Protein AF-A0A5C7HC25-F1 (afdb_monomer_lite)

Foldseek 3Di:
DWLVVVCVVPVPFDAIKDKDKDFQAADPQRKTKMWIFIDHPVCLQDTPDIKIKTWFFDPPPPQVDDPPDDDDDDDDDDVVCVVVVVVVCVVSVQKGFGTKIWIFDFQCVVLCGVVVVDDSVSHPHNCLQAVDDPPPPDDDPQPFDWDDPDPRDTDGDGPDPNSDHRGHDTAFMWGWIADDPPDQFRIKTKGPPVAAQDPPQQFGHKMWIWTQGPQRKIWIWIFGAHPVGDTRDTGDPGTRIDHDDPPVPPPPDPDDDDDDDDDDDDDDDDDDDDDD

Radius of gyration: 26.21 Å; chains: 1; bounding box: 84×80×56 Å

Organism: NCBI:txid1000413

Sequence (276 aa):
MFTREQASRDPDNFFNIRMLTCPAAEMVDGSKVLYFEQAFWRTPQKPFRQRIYMVKPCPKELKCDVEVGFHSDLWCSYKACKKAAIRSLRAAERRGYGGWVSSYAIREVEEYKNFCDRPKDQRPLPDEVIGVRLLIMLNVSVSLSKYVVGTGVLIYVVQHRTLRTDIGEHLTTIHLKRCERGKRCLYEGSTPPGGFPNSWTGATYCTSELAVLKNNEIHTWDRGYDDDGNQVWGVKEGPYEFKPAPMSSFNDTFSLNFPPPQTMEKRIEGSFVLQE

Structure (mmCIF, N/CA/C/O backbone):
data_AF-A0A5C7HC25-F1
#
_entry.id   AF-A0A5C7HC25-F1
#
loop_
_atom_site.group_PDB
_atom_site.id
_atom_site.type_symbol
_atom_site.label_atom_id
_atom_site.label_alt_id
_atom_site.label_comp_id
_atom_site.label_asym_id
_atom_site.label_entity_id
_atom_site.label_seq_id
_atom_site.pdbx_PDB_ins_code
_atom_site.Cartn_x
_atom_site.Cartn_y
_atom_site.Cartn_z
_atom_site.occupancy
_atom_site.B_iso_or_equiv
_atom_site.auth_seq_id
_atom_site.auth_comp_id
_atom_site.auth_asym_id
_atom_site.auth_atom_id
_atom_site.pdbx_PDB_model_num
ATOM 1 N N . MET A 1 1 ? 6.335 -6.336 10.845 1.00 92.62 1 MET A N 1
ATOM 2 C CA . MET A 1 1 ? 6.307 -7.565 10.018 1.00 92.62 1 MET A CA 1
ATOM 3 C C . MET A 1 1 ? 7.534 -7.572 9.115 1.00 92.62 1 MET A C 1
ATOM 5 O O . MET A 1 1 ? 8.096 -6.504 8.894 1.00 92.62 1 MET A O 1
ATOM 9 N N . PHE A 1 2 ? 7.966 -8.735 8.629 1.00 96.38 2 PHE A N 1
ATOM 10 C CA . PHE A 1 2 ? 9.166 -8.882 7.799 1.00 96.38 2 PHE A CA 1
ATOM 11 C C . PHE A 1 2 ? 8.949 -9.873 6.652 1.00 96.38 2 PHE A C 1
ATOM 13 O O . PHE A 1 2 ? 8.225 -10.852 6.826 1.00 96.38 2 PHE A O 1
ATOM 20 N N . THR A 1 3 ? 9.648 -9.671 5.535 1.00 96.94 3 THR A N 1
ATOM 21 C CA . THR A 1 3 ? 9.738 -10.626 4.405 1.00 96.94 3 THR A CA 1
ATOM 22 C C . THR A 1 3 ? 10.930 -11.581 4.535 1.00 96.94 3 THR A C 1
ATOM 24 O O . THR A 1 3 ? 11.369 -12.187 3.563 1.00 96.94 3 THR A O 1
ATOM 27 N N . ARG A 1 4 ? 11.481 -11.732 5.748 1.00 96.88 4 ARG A N 1
ATOM 28 C CA . ARG A 1 4 ? 12.699 -12.509 6.030 1.00 96.88 4 ARG A CA 1
ATOM 29 C C . ARG A 1 4 ? 12.662 -13.925 5.454 1.00 96.88 4 ARG A C 1
ATOM 31 O O . ARG A 1 4 ? 13.618 -14.330 4.813 1.00 96.88 4 ARG A O 1
ATOM 38 N N . GLU A 1 5 ? 11.576 -14.665 5.674 1.00 96.69 5 GLU A N 1
ATOM 39 C CA . GLU A 1 5 ? 11.458 -16.051 5.194 1.00 96.69 5 GLU A CA 1
ATOM 40 C C . GLU A 1 5 ? 11.438 -16.142 3.664 1.00 96.69 5 GLU A C 1
ATOM 42 O O . GLU A 1 5 ? 12.028 -17.058 3.099 1.00 96.69 5 GLU A O 1
ATOM 47 N N . GLN A 1 6 ? 10.782 -15.189 2.997 1.00 97.62 6 GLN A N 1
ATOM 48 C CA . GLN A 1 6 ? 10.747 -15.113 1.539 1.00 97.62 6 GLN A CA 1
ATOM 49 C C . GLN A 1 6 ? 12.132 -14.776 0.982 1.00 97.62 6 GLN A C 1
ATOM 51 O O . GLN A 1 6 ? 12.622 -15.486 0.114 1.00 97.62 6 GLN A O 1
ATOM 56 N N . ALA A 1 7 ? 12.791 -13.760 1.539 1.00 97.06 7 ALA A N 1
ATOM 57 C CA . ALA A 1 7 ? 14.128 -13.345 1.126 1.00 97.06 7 ALA A CA 1
ATOM 58 C C . ALA A 1 7 ? 15.198 -14.423 1.369 1.00 97.06 7 ALA A C 1
ATOM 60 O O . ALA A 1 7 ? 16.167 -14.515 0.630 1.00 97.06 7 ALA A O 1
ATOM 61 N N . SER A 1 8 ? 15.043 -15.258 2.402 1.00 97.12 8 SER A N 1
ATOM 62 C CA . SER A 1 8 ? 15.924 -16.414 2.613 1.00 97.12 8 SER A CA 1
ATOM 63 C C . SER A 1 8 ? 15.664 -17.553 1.625 1.00 97.12 8 SER A C 1
ATOM 65 O O . SER A 1 8 ? 16.577 -18.325 1.350 1.00 97.12 8 SER A O 1
ATOM 67 N N . ARG A 1 9 ? 14.430 -17.682 1.123 1.00 97.81 9 ARG A N 1
ATOM 68 C CA . ARG A 1 9 ? 14.038 -18.711 0.152 1.00 97.81 9 ARG A CA 1
ATOM 69 C C . ARG A 1 9 ? 14.430 -18.336 -1.278 1.00 97.81 9 ARG A C 1
ATOM 71 O O . ARG A 1 9 ? 14.787 -19.224 -2.040 1.00 97.81 9 ARG A O 1
ATOM 78 N N . ASP A 1 10 ? 14.343 -17.055 -1.618 1.00 97.25 10 ASP A N 1
ATOM 79 C CA . ASP A 1 10 ? 14.648 -16.514 -2.943 1.00 97.25 10 ASP A CA 1
ATOM 80 C C . ASP A 1 10 ? 15.374 -15.159 -2.806 1.00 97.25 10 ASP A C 1
ATOM 82 O O . ASP A 1 10 ? 14.746 -14.094 -2.867 1.00 97.25 10 ASP A O 1
ATOM 86 N N . PRO A 1 11 ? 16.692 -15.194 -2.535 1.00 96.62 11 PRO A N 1
ATOM 87 C CA . PRO A 1 11 ? 17.483 -13.994 -2.277 1.00 96.62 11 PRO A CA 1
ATOM 88 C C . PRO A 1 11 ? 17.765 -13.164 -3.533 1.00 96.62 11 PRO A C 1
ATOM 90 O O . PRO A 1 11 ? 18.093 -11.985 -3.400 1.00 96.62 11 PRO A O 1
ATOM 93 N N . ASP A 1 12 ? 17.640 -13.753 -4.725 1.00 96.94 12 ASP A N 1
ATOM 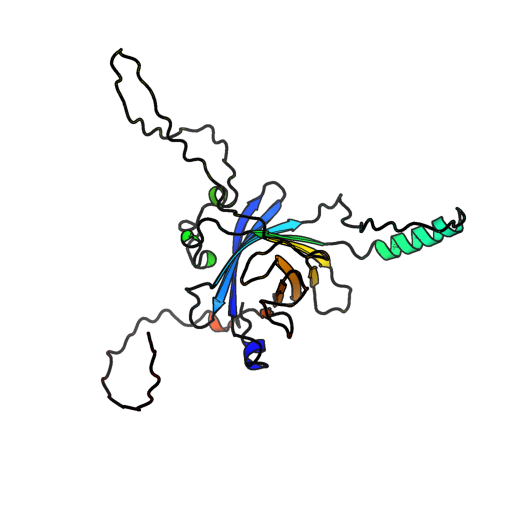94 C CA . ASP A 1 12 ? 17.923 -13.076 -5.994 1.00 96.94 12 ASP A CA 1
ATOM 95 C C . ASP A 1 12 ? 16.798 -12.100 -6.366 1.00 96.94 12 ASP A C 1
ATOM 97 O O . ASP A 1 12 ? 17.055 -11.040 -6.937 1.00 96.94 12 ASP A O 1
ATOM 101 N N . ASN A 1 13 ? 15.556 -12.418 -5.982 1.00 96.06 13 ASN A N 1
ATOM 102 C CA . ASN A 1 13 ? 14.382 -11.616 -6.334 1.00 96.06 13 ASN A CA 1
ATOM 103 C C . ASN A 1 13 ? 13.783 -10.833 -5.158 1.00 96.06 13 ASN A C 1
ATOM 105 O O . ASN A 1 13 ? 13.111 -9.818 -5.370 1.00 96.06 13 ASN A O 1
ATOM 109 N N . PHE A 1 14 ? 14.006 -11.268 -3.911 1.00 97.31 14 PHE A N 1
ATOM 110 C CA . PHE A 1 14 ? 13.359 -10.674 -2.740 1.00 97.31 14 PHE A CA 1
ATOM 111 C C . PHE A 1 14 ? 14.349 -10.223 -1.665 1.00 97.31 14 PHE A C 1
ATOM 113 O O . PHE A 1 14 ? 15.122 -10.992 -1.102 1.00 97.31 14 PHE A O 1
ATOM 120 N N . PHE A 1 15 ? 14.229 -8.955 -1.272 1.00 96.56 15 PHE A N 1
ATOM 121 C CA . PHE A 1 15 ? 14.930 -8.407 -0.116 1.00 96.56 15 PHE A CA 1
ATOM 122 C C . PHE A 1 15 ? 14.159 -8.649 1.184 1.00 96.56 15 PHE A C 1
ATOM 124 O O . PHE A 1 15 ? 12.925 -8.672 1.213 1.00 96.56 15 PHE A O 1
ATOM 131 N N . ASN A 1 16 ? 14.892 -8.745 2.296 1.00 97.31 16 ASN A N 1
ATOM 132 C CA . ASN A 1 16 ? 14.296 -8.711 3.629 1.00 97.31 16 ASN A CA 1
ATOM 133 C C . ASN A 1 16 ? 13.928 -7.261 4.000 1.00 97.31 16 ASN A C 1
ATOM 135 O O . ASN A 1 16 ? 14.792 -6.421 4.276 1.00 97.31 16 ASN A O 1
ATOM 139 N N . ILE A 1 17 ? 12.630 -6.979 4.004 1.00 96.69 17 ILE A N 1
ATOM 140 C CA . ILE A 1 17 ? 12.030 -5.665 4.220 1.00 96.69 17 ILE A CA 1
ATOM 141 C C . ILE A 1 17 ? 11.236 -5.708 5.526 1.00 96.69 17 ILE A C 1
ATOM 143 O O . ILE A 1 17 ? 10.462 -6.636 5.770 1.00 96.69 17 ILE A O 1
ATOM 147 N N . ARG A 1 18 ? 11.408 -4.681 6.364 1.00 95.94 18 ARG A N 1
ATOM 148 C CA . ARG A 1 18 ? 10.559 -4.402 7.527 1.00 95.94 18 ARG A CA 1
ATOM 149 C C . ARG A 1 18 ? 9.353 -3.602 7.052 1.00 95.94 18 ARG A C 1
ATOM 151 O O . ARG A 1 18 ? 9.526 -2.549 6.450 1.00 95.94 18 ARG A O 1
ATOM 158 N N . MET A 1 19 ? 8.155 -4.075 7.371 1.00 94.56 19 MET A N 1
ATOM 159 C CA . MET A 1 19 ? 6.910 -3.311 7.275 1.00 94.56 19 MET A CA 1
ATOM 160 C C . MET A 1 19 ? 6.420 -2.989 8.683 1.00 94.56 19 MET A C 1
ATOM 162 O O . MET A 1 19 ? 6.290 -3.896 9.520 1.00 94.56 19 MET A O 1
ATOM 166 N N . LEU A 1 20 ? 6.119 -1.720 8.936 1.00 92.81 20 LEU A N 1
ATOM 167 C CA . LEU A 1 20 ? 5.542 -1.255 10.189 1.00 92.81 20 LEU A CA 1
ATOM 168 C C . LEU A 1 20 ? 4.294 -0.422 9.901 1.00 92.81 20 LEU A C 1
ATOM 170 O O . LEU A 1 20 ? 4.278 0.414 9.004 1.00 92.81 20 LEU A O 1
ATOM 174 N N . THR A 1 21 ? 3.229 -0.682 10.652 1.00 92.44 21 THR A N 1
ATOM 175 C CA . THR A 1 21 ? 1.969 0.047 10.534 1.00 92.44 21 THR A CA 1
ATOM 176 C C . THR A 1 21 ? 1.311 0.183 11.897 1.00 92.44 21 THR A C 1
ATOM 178 O O . THR A 1 21 ? 1.440 -0.700 12.748 1.00 92.44 21 THR A O 1
ATOM 181 N N . CYS A 1 22 ? 0.625 1.299 12.114 1.00 90.12 22 CYS A N 1
ATOM 182 C CA . CYS A 1 22 ? -0.139 1.561 13.324 1.00 90.12 22 CYS A CA 1
ATOM 183 C C . CYS A 1 22 ? -1.236 2.603 13.053 1.00 90.12 22 CYS A C 1
ATOM 185 O O . CYS A 1 22 ? -1.142 3.362 12.084 1.00 90.12 22 CYS A O 1
ATOM 187 N N . PRO A 1 23 ? -2.273 2.672 13.906 1.00 91.94 23 PRO A N 1
ATOM 188 C CA . PRO A 1 23 ? -3.296 3.706 13.802 1.00 91.94 23 PRO A CA 1
ATOM 189 C C . PRO A 1 23 ? -2.705 5.111 13.959 1.00 91.94 23 PRO A C 1
ATOM 191 O O . PRO A 1 23 ? -1.932 5.354 14.889 1.00 91.94 23 PRO A O 1
ATOM 194 N N . ALA A 1 24 ? -3.097 6.017 13.065 1.00 89.75 24 ALA A N 1
ATOM 195 C CA . ALA A 1 24 ? -2.738 7.435 13.088 1.00 89.75 24 ALA A CA 1
ATOM 196 C C . ALA A 1 24 ? -3.948 8.322 13.419 1.00 89.75 24 ALA A C 1
ATOM 198 O O . ALA A 1 24 ? -3.833 9.233 14.230 1.00 89.75 24 ALA A O 1
ATOM 199 N N . ALA A 1 25 ? -5.119 8.021 12.851 1.00 89.50 25 ALA A N 1
ATOM 200 C CA . ALA A 1 25 ? -6.359 8.745 13.121 1.00 89.50 25 ALA A CA 1
ATOM 201 C C . ALA A 1 25 ? -7.595 7.867 12.859 1.00 89.50 25 ALA A C 1
ATOM 203 O O . ALA A 1 25 ? -7.507 6.752 12.335 1.00 89.50 25 ALA A O 1
ATOM 204 N N . GLU A 1 26 ? -8.765 8.387 13.210 1.00 84.38 26 GLU A N 1
ATOM 205 C CA . GLU A 1 26 ? -10.063 7.793 12.907 1.00 84.38 26 GLU A CA 1
ATOM 206 C C . GLU A 1 26 ? -11.002 8.883 12.399 1.00 84.38 26 GLU A C 1
ATOM 208 O O . GLU A 1 26 ? -11.077 9.965 12.977 1.00 84.38 26 GLU A O 1
ATOM 213 N N . MET A 1 27 ? -11.692 8.606 11.296 1.00 78.56 27 MET A N 1
ATOM 214 C CA . MET A 1 27 ? -12.645 9.536 10.703 1.00 78.56 27 MET A CA 1
ATOM 215 C C . MET A 1 27 ? -14.044 9.341 11.286 1.00 78.56 27 MET A C 1
ATOM 217 O O . MET A 1 27 ? -14.412 8.252 11.725 1.00 78.56 27 MET A O 1
ATOM 221 N N . VAL A 1 28 ? -14.861 10.393 11.207 1.00 78.56 28 VAL A N 1
ATOM 222 C CA . VAL A 1 28 ? -16.261 10.382 11.668 1.00 78.56 28 VAL A CA 1
ATOM 223 C C . VAL A 1 28 ? -17.137 9.346 10.955 1.00 78.56 28 VAL A C 1
ATOM 225 O O . VAL A 1 28 ? -18.115 8.879 11.527 1.00 78.56 28 VAL A O 1
ATOM 228 N N . ASP A 1 29 ? -16.785 8.957 9.725 1.00 75.38 29 ASP A N 1
ATOM 229 C CA . ASP A 1 29 ? -17.494 7.926 8.954 1.00 75.38 29 ASP A CA 1
ATOM 230 C C . ASP A 1 29 ? -17.063 6.490 9.318 1.00 75.38 29 ASP A C 1
ATOM 232 O O . ASP A 1 29 ? -17.478 5.527 8.670 1.00 75.38 29 ASP A O 1
ATOM 236 N N . GLY A 1 30 ? -16.229 6.338 10.353 1.00 78.56 30 GLY A N 1
ATOM 237 C CA . GLY A 1 30 ? -15.686 5.064 10.818 1.00 78.56 30 GLY A CA 1
ATOM 238 C C . GLY A 1 30 ? -14.474 4.572 10.025 1.00 78.56 30 GLY A C 1
ATOM 239 O O . GLY A 1 30 ? -13.960 3.488 10.321 1.00 78.56 30 GLY A O 1
ATOM 240 N N . SER A 1 31 ? -13.992 5.334 9.035 1.00 81.88 31 SER A N 1
ATOM 241 C CA . SER A 1 31 ? -12.756 5.001 8.326 1.00 81.88 31 SER A CA 1
ATOM 242 C C . SER A 1 31 ? -11.559 5.082 9.271 1.00 81.88 31 SER A C 1
ATOM 244 O O . SER A 1 31 ? -11.394 6.043 10.026 1.00 81.88 31 SER A O 1
ATOM 246 N N . LYS A 1 32 ? -10.693 4.070 9.224 1.00 87.56 32 LYS A N 1
ATOM 247 C CA . LYS A 1 32 ? -9.453 4.045 10.006 1.00 87.56 32 LYS A CA 1
ATOM 248 C C . LYS A 1 32 ? -8.312 4.587 9.161 1.00 87.56 32 LYS A C 1
ATOM 250 O O . LYS A 1 32 ? -8.130 4.154 8.024 1.00 87.56 32 LYS A O 1
ATOM 255 N N . VAL A 1 33 ? -7.524 5.487 9.731 1.00 89.81 33 VAL A N 1
ATOM 256 C CA . VAL A 1 33 ? -6.330 6.038 9.094 1.00 89.81 33 VAL A CA 1
ATOM 257 C C . VAL A 1 33 ? -5.114 5.396 9.744 1.00 89.81 33 VAL A C 1
ATOM 259 O O . VAL A 1 33 ? -4.913 5.492 10.957 1.00 89.81 33 VAL A O 1
ATOM 262 N N . LEU A 1 34 ? -4.317 4.702 8.944 1.00 92.88 34 LEU A N 1
ATOM 263 C CA . LEU A 1 34 ? -3.125 3.986 9.368 1.00 92.88 34 LEU A CA 1
ATOM 264 C C . LEU A 1 34 ? -1.898 4.672 8.784 1.00 92.88 34 LEU A C 1
ATOM 266 O O . LEU A 1 34 ? -1.843 4.948 7.587 1.00 92.88 34 LEU A O 1
ATOM 270 N N . TYR A 1 35 ? -0.889 4.883 9.617 1.00 94.00 35 TYR A N 1
ATOM 271 C CA . TYR A 1 35 ? 0.449 5.149 9.116 1.00 94.00 35 TYR A CA 1
ATOM 272 C C . TYR A 1 35 ? 1.096 3.833 8.680 1.00 94.00 35 TYR A C 1
ATOM 274 O O . TYR A 1 35 ? 0.873 2.777 9.289 1.00 94.00 35 TYR A O 1
ATOM 282 N N . PHE A 1 36 ? 1.907 3.899 7.632 1.00 95.19 36 PHE A N 1
ATOM 283 C CA . PHE A 1 36 ? 2.636 2.768 7.092 1.00 95.19 36 PHE A CA 1
ATOM 284 C C . PHE A 1 36 ? 4.028 3.167 6.627 1.00 95.19 36 PHE A C 1
ATOM 286 O O . PHE A 1 36 ? 4.198 4.157 5.915 1.00 95.19 36 PHE A O 1
ATOM 293 N N . GLU A 1 37 ? 5.003 2.321 6.938 1.00 95.31 37 GLU A N 1
ATOM 294 C CA . GLU A 1 37 ? 6.362 2.442 6.431 1.00 95.31 37 GLU A CA 1
ATOM 295 C C . GLU A 1 37 ? 6.968 1.099 6.030 1.00 95.31 37 GLU A C 1
ATOM 297 O O . GLU A 1 37 ? 6.679 0.045 6.610 1.00 95.31 37 GLU A O 1
ATOM 302 N N . GLN A 1 38 ? 7.859 1.171 5.044 1.00 95.38 38 GLN A N 1
ATOM 303 C CA . GLN A 1 38 ? 8.759 0.096 4.661 1.00 95.38 38 GLN A CA 1
ATOM 304 C C . GLN A 1 38 ? 10.205 0.578 4.700 1.00 95.38 38 GLN A C 1
ATOM 306 O O . GLN A 1 38 ? 10.544 1.654 4.197 1.00 95.38 38 GLN A O 1
ATOM 311 N N . ALA A 1 39 ? 11.063 -0.256 5.273 1.00 96.44 39 ALA A N 1
ATOM 312 C CA . ALA A 1 39 ? 12.492 -0.016 5.385 1.00 96.44 39 ALA A CA 1
ATOM 313 C C . ALA A 1 39 ? 13.267 -1.311 5.137 1.00 96.44 39 ALA A C 1
ATOM 315 O O . ALA A 1 39 ? 12.781 -2.409 5.423 1.00 96.44 39 ALA A O 1
ATOM 316 N N . PHE A 1 40 ? 14.500 -1.201 4.647 1.00 96.12 40 PHE A N 1
ATOM 317 C CA . PHE A 1 40 ? 15.404 -2.349 4.634 1.00 96.12 40 PHE A CA 1
ATOM 318 C C . PHE A 1 40 ? 15.685 -2.802 6.067 1.00 96.12 40 PHE A C 1
ATOM 320 O O . PHE A 1 40 ? 15.898 -1.975 6.954 1.00 96.12 40 PHE A O 1
ATOM 327 N N . TRP A 1 41 ? 15.733 -4.117 6.298 1.00 92.25 41 TRP A N 1
ATOM 328 C CA . TRP A 1 41 ? 15.891 -4.661 7.652 1.00 92.25 41 TRP A CA 1
ATOM 329 C C . TRP A 1 41 ? 17.168 -4.192 8.372 1.00 92.25 41 TRP A C 1
ATOM 331 O O . TRP A 1 41 ? 17.169 -4.110 9.596 1.00 92.25 41 TRP A O 1
ATOM 341 N N . ARG A 1 42 ? 18.240 -3.876 7.626 1.00 94.19 42 ARG A N 1
ATOM 342 C CA . ARG A 1 42 ? 19.519 -3.370 8.166 1.00 94.19 42 ARG A CA 1
ATOM 343 C C . ARG A 1 42 ? 19.479 -1.890 8.541 1.00 94.19 42 ARG A C 1
ATOM 345 O O . ARG A 1 42 ? 20.326 -1.434 9.300 1.00 94.19 42 ARG A O 1
ATOM 352 N N . THR A 1 43 ? 18.532 -1.136 7.993 1.00 95.06 43 THR A N 1
ATOM 353 C CA . THR A 1 43 ? 18.401 0.311 8.206 1.00 95.06 43 THR A CA 1
ATOM 354 C C . THR A 1 43 ? 16.939 0.682 8.477 1.00 95.06 43 THR A C 1
ATOM 356 O O . THR A 1 43 ? 16.363 1.472 7.723 1.00 95.06 43 THR A O 1
ATOM 359 N N . PRO A 1 44 ? 16.309 0.116 9.528 1.00 92.50 44 PRO A N 1
ATOM 360 C CA . PRO A 1 44 ? 14.897 0.352 9.831 1.00 92.50 44 PRO A CA 1
ATOM 361 C C . PRO A 1 44 ? 14.564 1.837 10.039 1.00 92.50 44 PRO A C 1
ATOM 363 O O . PRO A 1 44 ? 13.469 2.263 9.705 1.00 92.50 44 PRO A O 1
ATOM 366 N N . GLN A 1 45 ? 15.530 2.625 10.512 1.00 92.62 45 GLN A N 1
ATOM 367 C CA . GLN A 1 45 ? 15.427 4.063 10.757 1.00 92.62 45 GLN A CA 1
ATOM 368 C C . GLN A 1 45 ? 15.426 4.934 9.489 1.00 92.62 45 GLN A C 1
ATOM 370 O O . GLN A 1 45 ? 15.239 6.148 9.578 1.00 92.62 45 GLN A O 1
ATOM 375 N N . LYS A 1 46 ? 15.674 4.345 8.311 1.00 94.81 46 LYS A N 1
ATOM 376 C CA . LYS A 1 46 ? 15.659 5.024 7.007 1.00 94.81 46 LYS A CA 1
ATOM 377 C C . LYS A 1 46 ? 14.606 4.371 6.101 1.00 94.81 46 LYS A C 1
ATOM 379 O O . LYS A 1 46 ? 14.975 3.621 5.193 1.00 94.81 46 LYS A O 1
ATOM 384 N N . PRO A 1 47 ? 13.304 4.600 6.355 1.00 95.94 47 PRO A N 1
ATOM 385 C CA . PRO A 1 47 ? 12.255 4.045 5.514 1.00 95.94 47 PRO A CA 1
ATOM 386 C C . PRO A 1 47 ? 12.341 4.627 4.101 1.00 95.94 47 PRO A C 1
ATOM 388 O O . PRO A 1 47 ? 12.402 5.841 3.921 1.00 95.94 47 PRO A O 1
ATOM 391 N N . PHE A 1 48 ? 12.336 3.754 3.094 1.00 94.00 48 PHE A N 1
ATOM 392 C CA . PHE A 1 48 ? 12.340 4.157 1.682 1.00 94.00 48 PHE A CA 1
ATOM 393 C C . PHE A 1 48 ? 10.924 4.433 1.162 1.00 94.00 48 PHE A C 1
ATOM 395 O O . PHE A 1 48 ? 10.749 5.037 0.106 1.00 94.00 48 PHE A O 1
ATOM 402 N N . ARG A 1 49 ? 9.895 3.986 1.892 1.00 93.62 49 ARG A N 1
ATOM 403 C CA . ARG A 1 49 ? 8.494 4.243 1.571 1.00 93.62 49 ARG A CA 1
ATOM 404 C C . ARG A 1 49 ? 7.726 4.537 2.847 1.00 93.62 49 ARG A C 1
ATOM 406 O O . ARG A 1 49 ? 7.739 3.736 3.773 1.00 93.62 49 ARG A O 1
ATOM 413 N N . GLN A 1 50 ? 7.034 5.668 2.856 1.00 96.50 50 GLN A N 1
ATOM 414 C CA . GLN A 1 50 ? 6.105 6.072 3.909 1.00 96.50 50 GLN A CA 1
ATOM 415 C C . GLN A 1 50 ? 4.773 6.454 3.256 1.00 96.50 50 GLN A C 1
ATOM 417 O O . GLN A 1 50 ? 4.769 7.064 2.178 1.00 96.50 50 GLN A O 1
ATOM 422 N N . ARG A 1 51 ? 3.654 6.039 3.853 1.00 95.50 51 ARG A N 1
ATOM 423 C CA . ARG A 1 51 ? 2.290 6.225 3.336 1.00 95.50 51 ARG A CA 1
ATOM 424 C C . ARG A 1 51 ? 1.289 6.411 4.464 1.00 95.50 51 ARG A C 1
ATOM 426 O O . ARG A 1 51 ? 1.471 5.885 5.560 1.00 95.50 51 ARG A O 1
ATOM 433 N N . ILE A 1 52 ? 0.188 7.078 4.138 1.00 95.19 52 ILE A N 1
ATOM 434 C CA . ILE A 1 52 ? -1.043 7.010 4.922 1.00 95.19 52 ILE A CA 1
ATOM 435 C C . ILE A 1 52 ? -2.019 6.100 4.178 1.00 95.19 52 ILE A C 1
ATOM 437 O O . ILE A 1 52 ? -2.304 6.321 3.002 1.00 95.19 52 ILE A O 1
ATOM 441 N N . TYR A 1 53 ? -2.529 5.077 4.856 1.00 93.81 53 TYR A N 1
ATOM 442 C CA . TYR A 1 53 ? -3.624 4.253 4.358 1.00 93.81 53 TYR A CA 1
ATOM 443 C C . TYR A 1 53 ? -4.928 4.651 5.030 1.00 93.81 53 TYR A C 1
ATOM 445 O O . TYR A 1 53 ? -5.013 4.722 6.252 1.00 93.81 53 TYR A O 1
ATOM 453 N N . MET A 1 54 ? -5.970 4.835 4.234 1.00 91.25 54 MET A N 1
ATOM 454 C CA . MET A 1 54 ? -7.334 4.975 4.713 1.00 91.25 54 MET A CA 1
ATOM 455 C C . MET A 1 54 ? -8.089 3.684 4.419 1.00 91.25 54 MET A C 1
ATOM 457 O O . MET A 1 54 ? -8.288 3.314 3.261 1.00 91.25 54 MET A O 1
ATOM 461 N N . VAL A 1 55 ? -8.499 2.995 5.478 1.00 89.50 55 VAL A N 1
ATOM 462 C CA . VAL A 1 55 ? -9.295 1.772 5.405 1.00 89.50 55 VAL A CA 1
ATOM 463 C C . VAL A 1 55 ? -10.740 2.146 5.665 1.00 89.50 55 VAL A C 1
ATOM 465 O O . VAL A 1 55 ? -11.119 2.463 6.797 1.00 89.50 55 VAL A O 1
ATOM 468 N N . LYS A 1 56 ? -11.546 2.109 4.608 1.00 84.81 56 LYS A N 1
ATOM 469 C CA . LYS A 1 56 ? -12.962 2.445 4.673 1.00 84.81 56 LYS A CA 1
ATOM 470 C C . LYS A 1 56 ? -13.800 1.168 4.607 1.00 84.81 56 LYS A C 1
ATOM 472 O O . LYS A 1 56 ? -13.683 0.419 3.629 1.00 84.81 56 LYS A O 1
ATOM 477 N N . PRO A 1 57 ? -14.642 0.892 5.619 1.00 74.06 57 PRO A N 1
ATOM 478 C CA . PRO A 1 57 ? -15.567 -0.230 5.547 1.00 74.06 57 PRO A CA 1
ATOM 479 C C . PRO A 1 57 ? -16.591 0.011 4.427 1.00 74.06 57 PRO A C 1
ATOM 481 O O . PRO A 1 57 ? -17.053 1.137 4.240 1.00 74.06 57 PRO A O 1
ATOM 484 N N . CYS A 1 58 ? -16.966 -1.036 3.686 1.00 66.94 58 CYS A N 1
ATOM 485 C CA . CYS A 1 58 ? -18.101 -0.939 2.760 1.00 66.94 58 CYS A CA 1
ATOM 486 C C . CYS A 1 58 ? -19.385 -0.756 3.607 1.00 66.94 58 CYS A C 1
ATOM 488 O O . CYS A 1 58 ? -19.635 -1.569 4.508 1.00 66.94 58 CYS A O 1
ATOM 490 N N . PRO 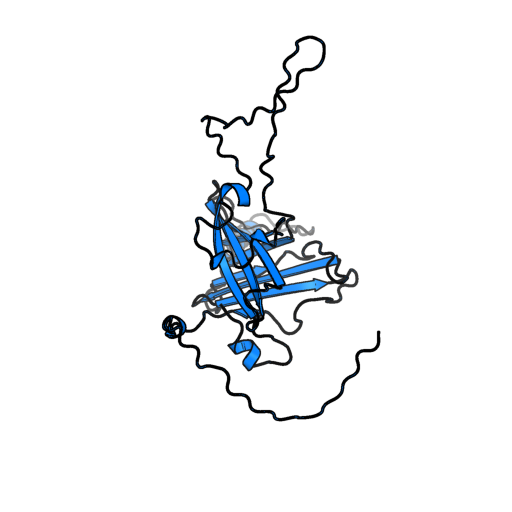A 1 59 ? -20.178 0.316 3.398 1.00 56.94 59 PRO A N 1
ATOM 491 C CA . PRO A 1 59 ? -21.416 0.529 4.144 1.00 56.94 59 PRO A CA 1
ATOM 492 C C . PRO A 1 59 ? -22.389 -0.626 3.912 1.00 56.94 59 PRO A C 1
ATOM 494 O O . PRO A 1 59 ? -22.568 -1.057 2.781 1.00 56.94 59 PRO A O 1
ATOM 497 N N . LYS A 1 60 ? -23.071 -1.102 4.963 1.00 50.91 60 LYS A N 1
ATOM 498 C CA . LYS A 1 60 ? -24.009 -2.244 4.876 1.00 50.91 60 LYS A CA 1
ATOM 499 C C . LYS A 1 60 ? -25.154 -2.036 3.867 1.00 50.91 60 LYS A C 1
ATOM 501 O O . LYS A 1 60 ? -25.766 -3.011 3.443 1.00 50.91 60 LYS A O 1
ATOM 506 N N . GLU A 1 61 ? -25.446 -0.783 3.519 1.00 44.69 61 GLU A N 1
ATOM 507 C CA . GLU A 1 61 ? -26.515 -0.370 2.599 1.00 44.69 61 GLU A CA 1
ATOM 508 C C . GLU A 1 61 ? -26.049 -0.278 1.141 1.00 44.69 61 GLU A C 1
ATOM 510 O O . GLU A 1 61 ? -26.822 -0.547 0.222 1.00 44.69 61 GLU A O 1
ATOM 515 N N . LEU A 1 62 ? -24.768 0.024 0.923 1.00 45.91 62 LEU A N 1
ATOM 516 C CA . LEU A 1 62 ? -24.138 -0.117 -0.378 1.00 45.91 62 LEU A CA 1
ATOM 517 C C . LEU A 1 62 ? -23.715 -1.575 -0.487 1.00 45.91 62 LEU A C 1
ATOM 519 O O . LEU A 1 62 ? -22.635 -1.965 -0.059 1.00 45.91 62 LEU A O 1
ATOM 523 N N . LYS A 1 63 ? -24.576 -2.401 -1.081 1.00 42.25 63 LYS A N 1
ATOM 524 C CA . LYS A 1 63 ? -24.091 -3.612 -1.737 1.00 42.25 63 LYS A CA 1
ATOM 525 C C . LYS A 1 63 ? -23.028 -3.143 -2.725 1.00 42.25 63 LYS A C 1
ATOM 527 O O . LYS A 1 63 ? -23.373 -2.616 -3.778 1.00 42.25 63 LYS A O 1
ATOM 532 N N . CYS A 1 64 ? -21.752 -3.265 -2.366 1.00 47.53 64 CYS A N 1
ATOM 533 C CA . CYS A 1 64 ? -20.603 -2.987 -3.226 1.00 47.53 64 CYS A CA 1
ATOM 534 C C . CYS A 1 64 ? -20.513 -4.050 -4.352 1.00 47.53 64 CYS A C 1
ATOM 536 O O . CYS A 1 64 ? -19.442 -4.548 -4.670 1.00 47.53 64 CYS A O 1
ATOM 538 N N . ASP A 1 65 ? -21.668 -4.427 -4.904 1.00 46.25 65 ASP A N 1
ATOM 539 C CA . ASP A 1 65 ? -21.922 -5.343 -5.998 1.00 46.25 65 ASP A CA 1
ATOM 540 C C . ASP A 1 65 ? -22.304 -4.453 -7.179 1.00 46.25 65 ASP A C 1
ATOM 542 O O . ASP A 1 65 ? -23.467 -4.103 -7.262 1.00 46.25 65 ASP A O 1
ATOM 546 N N . VAL A 1 66 ? -21.381 -4.030 -8.043 1.00 33.06 66 VAL A N 1
ATOM 547 C CA . VAL A 1 66 ? -21.670 -3.643 -9.440 1.00 33.06 66 VAL A CA 1
ATOM 548 C C . VAL A 1 66 ? -20.319 -3.395 -10.138 1.00 33.06 66 VAL A C 1
ATOM 550 O O . VAL A 1 66 ? -19.669 -2.379 -9.910 1.00 33.06 66 VAL A O 1
ATOM 553 N N . GLU A 1 67 ? -19.919 -4.294 -11.039 1.00 34.50 67 GLU A N 1
ATOM 554 C CA . GLU A 1 67 ? -19.302 -3.868 -12.300 1.00 34.50 67 GLU A CA 1
ATOM 555 C C . GLU A 1 67 ? -20.467 -3.530 -13.239 1.00 34.50 67 GLU A C 1
ATOM 557 O O . GLU A 1 67 ? -21.192 -4.427 -13.671 1.00 34.50 67 GLU A O 1
ATOM 562 N N . VAL A 1 68 ? -20.700 -2.249 -13.543 1.00 27.78 68 VAL A N 1
ATOM 563 C CA . VAL A 1 68 ? -21.540 -1.883 -14.692 1.00 27.78 68 VAL A CA 1
ATOM 564 C C . VAL A 1 68 ? -20.637 -1.912 -15.914 1.00 27.78 68 VAL A C 1
ATOM 566 O O . VAL A 1 68 ? -20.071 -0.902 -16.315 1.00 27.78 68 VAL A O 1
ATOM 569 N N . GLY A 1 69 ? -20.492 -3.101 -16.488 1.00 28.50 69 GLY A N 1
ATOM 570 C CA . GLY A 1 69 ? -20.065 -3.290 -17.867 1.00 28.50 69 GLY A CA 1
ATOM 571 C C . GLY A 1 69 ? -21.248 -3.820 -18.668 1.00 28.50 69 GLY A C 1
ATOM 572 O O . GLY A 1 69 ? -21.444 -5.028 -18.740 1.00 28.50 69 GLY A O 1
ATOM 573 N N . PHE A 1 70 ? -22.065 -2.936 -19.245 1.00 25.36 70 PHE A N 1
ATOM 574 C CA . PHE A 1 70 ? -23.011 -3.338 -20.286 1.00 25.36 70 PHE A CA 1
ATOM 575 C C . PHE A 1 70 ? -22.333 -3.152 -21.642 1.00 25.36 70 PHE A C 1
ATOM 577 O O . PHE A 1 70 ? -22.298 -2.044 -22.174 1.00 25.36 70 PHE A O 1
ATOM 584 N N . HIS A 1 71 ? -21.815 -4.248 -22.199 1.00 25.70 71 HIS A N 1
ATOM 585 C CA . HIS A 1 71 ? -21.783 -4.389 -23.649 1.00 25.70 71 HIS A CA 1
ATOM 586 C C . HIS A 1 71 ? -23.172 -4.858 -24.100 1.00 25.70 71 HIS A C 1
ATOM 588 O O . HIS A 1 71 ? -23.847 -5.617 -23.399 1.00 25.70 71 HIS A O 1
ATOM 594 N N . SER A 1 72 ? -23.621 -4.302 -25.216 1.00 32.31 72 SER A N 1
ATOM 595 C CA . SER A 1 72 ? -24.934 -4.495 -25.812 1.00 32.31 72 SER A CA 1
ATOM 596 C C . SER A 1 72 ? -25.193 -5.947 -26.231 1.00 32.31 72 SER A C 1
ATOM 598 O O . SER A 1 72 ? -24.273 -6.730 -26.438 1.00 32.31 72 SER A O 1
ATOM 600 N N . ASP A 1 73 ? -26.486 -6.235 -26.410 1.00 31.08 73 ASP A N 1
ATOM 601 C CA . ASP A 1 73 ? -27.049 -7.320 -27.224 1.00 31.08 73 ASP A CA 1
ATOM 602 C C . ASP A 1 73 ? -27.202 -8.702 -26.567 1.00 31.08 73 ASP A C 1
ATOM 604 O O . ASP A 1 73 ? -26.302 -9.529 -26.574 1.00 31.08 73 ASP A O 1
ATOM 608 N N . LEU A 1 74 ? -28.415 -8.998 -26.069 1.00 31.36 74 LEU A N 1
ATOM 609 C CA . LEU A 1 74 ? -29.278 -10.054 -26.633 1.00 31.36 74 LEU A CA 1
ATOM 610 C C . LEU A 1 74 ? -30.616 -10.192 -25.877 1.00 31.36 74 LEU A C 1
ATOM 612 O O . LEU A 1 74 ? -30.707 -10.243 -24.651 1.00 31.36 74 LEU A O 1
ATOM 616 N N . TRP A 1 75 ? -31.675 -10.273 -26.676 1.00 33.91 75 TRP A N 1
ATOM 617 C CA . TRP A 1 75 ? -33.085 -10.403 -26.317 1.00 33.91 75 TRP A CA 1
ATOM 618 C C . TRP A 1 75 ? -33.352 -11.765 -25.650 1.00 33.91 75 TRP A C 1
ATOM 620 O O . TRP A 1 75 ? -33.222 -12.805 -26.290 1.00 33.91 75 TRP A O 1
ATOM 630 N N . CYS A 1 76 ? -33.750 -11.792 -24.371 1.00 32.03 76 CYS A N 1
ATOM 631 C CA . CYS A 1 76 ? -34.157 -13.033 -23.702 1.00 32.03 76 CYS A CA 1
ATOM 632 C C . CYS A 1 76 ? -35.502 -12.869 -22.975 1.00 32.03 76 CYS A C 1
ATOM 634 O O . CYS A 1 76 ? -35.716 -11.930 -22.209 1.00 32.03 76 CYS A O 1
ATOM 636 N N . SER A 1 77 ? -36.431 -13.788 -23.254 1.00 39.28 77 SER A N 1
ATOM 637 C CA . SER A 1 77 ? -37.844 -13.718 -22.870 1.00 39.28 77 SER A CA 1
ATOM 638 C C . SER A 1 77 ? -38.075 -13.679 -21.346 1.00 39.28 77 SER A C 1
ATOM 640 O O . SER A 1 77 ? -37.446 -14.389 -20.552 1.00 39.28 77 SER A O 1
ATOM 642 N N . TYR A 1 78 ? -39.042 -12.847 -20.953 1.00 38.22 78 TYR A N 1
ATOM 643 C CA . TYR A 1 78 ? -39.264 -12.235 -19.633 1.00 38.22 78 TYR A CA 1
ATOM 644 C C . TYR A 1 78 ? -39.415 -13.206 -18.436 1.00 38.22 78 TYR A C 1
ATOM 646 O O . TYR A 1 78 ? -39.259 -12.802 -17.283 1.00 38.22 78 TYR A O 1
ATOM 654 N N . LYS A 1 79 ? -39.697 -14.501 -18.661 1.00 35.66 79 LYS A N 1
ATOM 655 C CA . LYS A 1 79 ? -39.831 -15.516 -17.587 1.00 35.66 79 LYS A CA 1
ATOM 656 C C . LYS A 1 79 ? -38.570 -16.356 -17.360 1.00 35.66 79 LYS A C 1
ATOM 658 O O . LYS A 1 79 ? -38.249 -16.647 -16.206 1.00 35.66 79 LYS A O 1
ATOM 663 N N . ALA A 1 80 ? -37.838 -16.711 -18.417 1.00 40.34 80 ALA A N 1
ATOM 664 C CA . ALA A 1 80 ? -36.578 -17.449 -18.296 1.00 40.34 80 ALA A CA 1
ATOM 665 C C . ALA A 1 80 ? -35.481 -16.552 -17.703 1.00 40.34 80 ALA A C 1
ATOM 667 O O . ALA A 1 80 ? -34.768 -16.970 -16.788 1.00 40.34 80 ALA A O 1
ATOM 668 N N . CYS A 1 81 ? -35.457 -15.279 -18.118 1.00 43.12 81 CYS A N 1
ATOM 669 C CA . CYS A 1 81 ? -34.541 -14.276 -17.588 1.00 43.12 81 CYS A CA 1
ATOM 670 C C . CYS A 1 81 ? -34.784 -14.007 -16.094 1.00 43.12 81 CYS A C 1
ATOM 672 O O . CYS A 1 81 ? -33.831 -13.846 -15.354 1.00 43.12 81 CYS A O 1
ATOM 674 N N . LYS A 1 82 ? -36.024 -14.080 -15.582 1.00 35.72 82 LYS A N 1
ATOM 675 C CA . LYS A 1 82 ? -36.306 -13.861 -14.147 1.00 35.72 82 LYS A CA 1
ATOM 676 C C . LYS A 1 82 ? -35.764 -14.979 -13.249 1.00 35.72 82 LYS A C 1
ATOM 678 O O . LYS A 1 82 ? -35.203 -14.704 -12.194 1.00 35.72 82 LYS A O 1
ATOM 683 N N . LYS A 1 83 ? -35.900 -16.247 -13.656 1.00 39.03 83 LYS A N 1
ATOM 684 C CA . LYS A 1 83 ? -35.388 -17.397 -12.882 1.00 39.03 83 LYS A CA 1
ATOM 685 C C . LYS A 1 83 ? -33.867 -17.531 -13.004 1.00 39.03 83 LYS A C 1
ATOM 687 O O . LYS A 1 83 ? -33.217 -17.828 -12.004 1.00 39.03 83 LYS A O 1
ATOM 692 N N . ALA A 1 84 ? -33.311 -17.270 -14.190 1.00 39.50 84 ALA A N 1
ATOM 693 C CA . ALA A 1 84 ? -31.869 -17.199 -14.407 1.00 39.50 84 ALA A CA 1
ATOM 694 C C . ALA A 1 84 ? -31.258 -16.000 -13.667 1.00 39.50 84 ALA A C 1
ATOM 696 O O . ALA A 1 84 ? -30.308 -16.194 -12.927 1.00 39.50 84 ALA A O 1
ATOM 697 N N . ALA A 1 85 ? -31.868 -14.814 -13.731 1.00 39.91 85 ALA A N 1
ATOM 698 C CA . ALA A 1 85 ? -31.437 -13.634 -12.986 1.00 39.91 85 ALA A CA 1
ATOM 699 C C . ALA A 1 85 ? -31.544 -13.837 -11.476 1.00 39.91 85 ALA A C 1
ATOM 701 O O . ALA A 1 85 ? -30.621 -13.455 -10.786 1.00 39.91 85 ALA A O 1
ATOM 702 N N . ILE A 1 86 ? -32.580 -14.491 -10.933 1.00 41.69 86 ILE A N 1
ATOM 703 C CA . ILE A 1 86 ? -32.649 -14.792 -9.487 1.00 41.69 86 ILE A CA 1
ATOM 704 C C . ILE A 1 86 ? -31.591 -15.826 -9.075 1.00 41.69 86 ILE A C 1
ATOM 706 O O . ILE A 1 86 ? -31.020 -15.723 -7.991 1.00 41.69 86 ILE A O 1
ATOM 710 N N . ARG A 1 87 ? -31.298 -16.825 -9.918 1.00 38.28 87 ARG A N 1
ATOM 711 C CA . ARG A 1 87 ? -30.258 -17.828 -9.635 1.00 38.28 87 ARG A CA 1
ATOM 712 C C . ARG A 1 87 ? -28.849 -17.235 -9.774 1.00 38.28 87 ARG A C 1
ATOM 714 O O . ARG A 1 87 ? -27.996 -17.554 -8.953 1.00 38.28 87 ARG A O 1
ATOM 721 N N . SER A 1 88 ? -28.648 -16.325 -10.725 1.00 39.66 88 SER A N 1
ATOM 722 C CA . SER A 1 88 ? -27.434 -15.523 -10.904 1.00 39.66 88 SER A CA 1
ATOM 723 C C . SER A 1 88 ? -27.291 -14.440 -9.835 1.00 39.66 88 SER A C 1
ATOM 725 O O . SER A 1 88 ? -26.186 -14.233 -9.368 1.00 39.66 88 SER A O 1
ATOM 727 N N . LEU A 1 89 ? -28.380 -13.834 -9.352 1.00 39.22 89 LEU A N 1
ATOM 728 C CA . LEU A 1 89 ? -28.401 -12.901 -8.217 1.00 39.22 89 LEU A CA 1
ATOM 729 C C . LEU A 1 89 ? -28.089 -13.626 -6.908 1.00 39.22 89 LEU A C 1
ATOM 731 O O . LEU A 1 89 ? -27.324 -13.100 -6.119 1.00 39.22 89 LEU A O 1
ATOM 735 N N . ARG A 1 90 ? -28.581 -14.858 -6.704 1.00 39.28 90 ARG A N 1
ATOM 736 C CA . ARG A 1 90 ? -28.212 -15.707 -5.550 1.00 39.28 90 ARG A CA 1
ATOM 737 C C . ARG A 1 90 ? -26.792 -16.281 -5.639 1.00 39.28 90 ARG A C 1
ATOM 739 O O . ARG A 1 90 ? -26.214 -16.644 -4.615 1.00 39.28 90 ARG A O 1
ATOM 746 N N . ALA A 1 91 ? -26.233 -16.392 -6.846 1.00 36.75 91 ALA A N 1
ATOM 747 C CA . ALA A 1 91 ? -24.829 -16.746 -7.064 1.00 36.75 91 ALA A CA 1
ATOM 748 C C . ALA A 1 91 ? -23.896 -15.521 -6.946 1.00 36.75 91 ALA A C 1
ATOM 750 O O . ALA A 1 91 ? -22.774 -15.665 -6.462 1.00 36.75 91 ALA A O 1
ATOM 751 N N . ALA A 1 92 ? -24.374 -14.329 -7.317 1.00 36.91 92 ALA A N 1
ATOM 752 C CA . ALA A 1 92 ? -23.694 -13.041 -7.172 1.00 36.91 92 ALA A CA 1
ATOM 753 C C . ALA A 1 92 ? -23.774 -12.485 -5.736 1.00 36.91 92 ALA A C 1
ATOM 755 O O . ALA A 1 92 ? -22.824 -11.858 -5.285 1.00 36.91 92 ALA A O 1
ATOM 756 N N . GLU A 1 93 ? -24.814 -12.837 -4.965 1.00 35.31 93 GLU A N 1
ATOM 757 C CA . GLU A 1 93 ? -25.039 -12.480 -3.545 1.00 35.31 93 GLU A CA 1
ATOM 758 C C . GLU A 1 93 ? -23.923 -12.920 -2.579 1.00 35.31 93 GLU A C 1
ATOM 760 O O . GLU A 1 93 ? -23.997 -12.659 -1.379 1.00 35.31 93 GLU A O 1
ATOM 765 N N . ARG A 1 94 ? -22.900 -13.637 -3.058 1.00 40.69 94 ARG A N 1
ATOM 766 C CA . ARG A 1 94 ? -21.842 -14.226 -2.225 1.00 40.69 94 ARG A CA 1
ATOM 767 C C . ARG A 1 94 ? -20.456 -13.619 -2.411 1.00 40.69 94 ARG A C 1
ATOM 769 O O . ARG A 1 94 ? -19.526 -14.112 -1.775 1.00 40.69 94 ARG A O 1
ATOM 776 N N . ARG A 1 95 ? -20.283 -12.586 -3.239 1.00 47.94 95 ARG A N 1
ATOM 777 C CA . ARG A 1 95 ? -18.948 -12.035 -3.553 1.00 47.94 95 ARG A CA 1
ATOM 778 C C . ARG A 1 95 ? -18.813 -10.540 -3.257 1.00 47.94 95 ARG A C 1
ATOM 780 O O . ARG A 1 95 ? -18.184 -9.815 -4.014 1.00 47.94 95 ARG A O 1
ATOM 787 N N . GLY A 1 96 ? -19.361 -10.114 -2.121 1.00 46.12 96 GLY A N 1
ATOM 788 C CA . GLY A 1 96 ? -19.277 -8.729 -1.664 1.00 46.12 96 GLY A CA 1
ATOM 789 C C . GLY A 1 96 ? -17.845 -8.288 -1.341 1.00 46.12 96 GLY A C 1
ATOM 790 O O . GLY A 1 96 ? -17.080 -9.003 -0.676 1.00 46.12 96 GLY A O 1
ATOM 791 N N . TYR A 1 97 ? -17.499 -7.083 -1.788 1.00 50.53 97 TYR A N 1
ATOM 792 C CA . TYR A 1 97 ? -16.303 -6.380 -1.340 1.00 50.53 97 TYR A CA 1
ATOM 793 C C . TYR A 1 97 ? -16.453 -5.997 0.145 1.00 50.53 97 TYR A C 1
ATOM 795 O O . TYR A 1 97 ? -17.477 -5.468 0.569 1.00 50.53 97 TYR A O 1
ATOM 803 N N . GLY A 1 98 ? -15.446 -6.317 0.961 1.00 60.56 98 GLY A N 1
ATOM 804 C CA . GLY A 1 98 ? -15.411 -6.061 2.406 1.00 60.56 98 GLY A CA 1
ATOM 805 C C . GLY A 1 98 ? -15.015 -4.628 2.778 1.00 60.56 98 GLY A C 1
ATOM 806 O O . GLY A 1 98 ? -15.086 -4.265 3.950 1.00 60.56 98 GLY A O 1
ATOM 807 N N . GLY A 1 99 ? -14.605 -3.818 1.798 1.00 78.94 99 GLY A N 1
ATOM 808 C CA . GLY A 1 99 ? -14.179 -2.432 1.973 1.00 78.94 99 GLY A CA 1
ATOM 809 C C . GLY A 1 99 ? -13.149 -2.012 0.928 1.00 78.94 99 GLY A C 1
ATOM 810 O O . GLY A 1 99 ? -12.814 -2.774 0.017 1.00 78.94 99 GLY A O 1
ATOM 811 N N . TRP A 1 100 ? -12.625 -0.804 1.090 1.00 85.94 100 TRP A N 1
ATOM 812 C CA . TRP A 1 100 ? -11.577 -0.251 0.235 1.00 85.94 100 TRP A CA 1
ATOM 813 C C . TRP A 1 100 ? -10.397 0.212 1.082 1.00 85.94 100 TRP A C 1
ATOM 815 O O . TRP A 1 100 ? -10.572 0.700 2.202 1.00 85.94 100 TRP A O 1
ATOM 825 N N . VAL A 1 101 ? -9.199 0.082 0.523 1.00 91.69 101 VAL A N 1
ATOM 826 C CA . VAL A 1 101 ? -7.965 0.613 1.099 1.00 91.69 101 VAL A CA 1
ATOM 827 C C . VAL A 1 101 ? -7.401 1.629 0.122 1.00 91.69 101 VAL A C 1
ATOM 829 O O . VAL A 1 101 ? -6.955 1.261 -0.961 1.00 91.69 101 VAL A O 1
ATOM 832 N N . SER A 1 102 ? -7.435 2.902 0.501 1.00 93.12 102 SER A N 1
ATOM 833 C CA . SER A 1 102 ? -6.826 3.984 -0.273 1.00 93.12 102 SER A CA 1
ATOM 834 C C . SER A 1 102 ? -5.471 4.347 0.315 1.00 93.12 102 SER A C 1
ATOM 836 O O . SER A 1 102 ? -5.333 4.423 1.534 1.00 93.12 102 SER A O 1
ATOM 838 N N . SER A 1 103 ? -4.475 4.576 -0.532 1.00 92.81 103 SER A N 1
ATOM 839 C CA . SER A 1 103 ? -3.133 4.988 -0.139 1.00 92.81 103 SER A CA 1
ATOM 840 C C . SER A 1 103 ? -2.872 6.432 -0.549 1.00 92.81 103 SER A C 1
ATOM 842 O O . SER A 1 103 ? -3.300 6.875 -1.615 1.00 92.81 103 SER A O 1
ATOM 844 N N . TYR A 1 104 ? -2.179 7.162 0.315 1.00 93.88 104 TYR A N 1
ATOM 845 C CA . TYR A 1 104 ? -1.874 8.573 0.137 1.00 93.88 104 TYR A CA 1
ATOM 846 C C . TYR A 1 104 ? -0.396 8.837 0.411 1.00 93.88 104 TYR A C 1
ATOM 848 O O . TYR A 1 104 ? 0.235 8.187 1.258 1.00 93.88 104 TYR A O 1
ATOM 856 N N . ALA A 1 105 ? 0.152 9.812 -0.307 1.00 93.69 105 ALA A N 1
ATOM 857 C CA . ALA A 1 105 ? 1.434 10.411 0.018 1.00 93.69 105 ALA A CA 1
ATOM 858 C C . ALA A 1 105 ? 1.349 11.163 1.357 1.00 93.69 105 ALA A C 1
ATOM 860 O O . ALA A 1 105 ? 0.270 11.524 1.823 1.00 93.69 105 ALA A O 1
ATOM 861 N N . ILE A 1 106 ? 2.505 11.409 1.964 1.00 93.12 106 ILE A N 1
ATOM 862 C CA . ILE A 1 106 ? 2.646 12.242 3.162 1.00 93.12 106 ILE A CA 1
ATOM 863 C C . ILE A 1 106 ? 3.368 13.511 2.721 1.00 93.12 106 ILE A C 1
ATOM 865 O O . ILE A 1 106 ? 4.354 13.411 1.990 1.00 93.12 106 ILE A O 1
ATOM 869 N N . ARG A 1 107 ? 2.876 14.688 3.118 1.00 89.38 107 ARG A N 1
ATOM 870 C CA . ARG A 1 107 ? 3.505 15.966 2.742 1.00 89.38 107 ARG A CA 1
ATOM 871 C C . ARG A 1 107 ? 4.853 16.153 3.437 1.00 89.38 107 ARG A C 1
ATOM 873 O O . ARG A 1 107 ? 5.861 16.315 2.761 1.00 89.38 107 ARG A O 1
ATOM 880 N N . GLU A 1 108 ? 4.869 16.037 4.762 1.00 88.81 108 GLU A N 1
ATOM 881 C CA . GLU A 1 108 ? 6.061 16.229 5.597 1.00 88.81 108 GLU A CA 1
ATOM 882 C C . GLU A 1 108 ? 6.667 14.877 6.012 1.00 88.81 108 GLU A C 1
ATOM 884 O O . GLU A 1 108 ? 6.631 14.467 7.169 1.00 88.81 108 GLU A O 1
ATOM 889 N N . VAL A 1 109 ? 7.218 14.132 5.047 1.00 90.38 109 VAL A N 1
ATOM 890 C CA . VAL A 1 109 ? 7.707 12.747 5.254 1.00 90.38 109 VAL A CA 1
ATOM 891 C C . VAL A 1 109 ? 8.767 12.599 6.353 1.00 90.38 109 VAL A C 1
ATOM 893 O O . VAL A 1 109 ? 8.941 11.511 6.899 1.00 90.38 109 VAL A O 1
ATOM 896 N N . GLU A 1 110 ? 9.504 13.665 6.661 1.00 90.75 110 GLU A N 1
ATOM 897 C CA . GLU A 1 110 ? 10.546 13.669 7.691 1.00 90.75 110 GLU A CA 1
ATOM 898 C C . GLU A 1 110 ? 9.952 13.632 9.100 1.00 90.75 110 GLU A C 1
ATOM 900 O O . GLU A 1 110 ? 10.436 12.890 9.955 1.00 90.75 110 GLU A O 1
ATOM 905 N N . GLU A 1 111 ? 8.850 14.350 9.323 1.00 90.81 111 GLU A N 1
ATOM 906 C CA . GLU A 1 111 ? 8.151 14.384 10.608 1.00 90.81 111 GLU A CA 1
ATOM 907 C C . GLU A 1 111 ? 7.488 13.043 10.942 1.00 90.81 111 GLU A C 1
ATOM 909 O O . GLU A 1 111 ? 7.251 12.731 12.110 1.00 90.81 111 GLU A O 1
ATOM 914 N N . TYR A 1 112 ? 7.231 12.212 9.930 1.00 92.94 112 TYR A N 1
ATOM 915 C CA . TYR A 1 112 ? 6.565 10.920 10.063 1.00 92.94 112 TYR A CA 1
ATOM 916 C C . TYR A 1 112 ? 7.524 9.733 10.234 1.00 92.94 112 TYR A C 1
ATOM 918 O O . TYR A 1 112 ? 7.070 8.642 10.579 1.00 92.94 112 TYR A O 1
ATOM 926 N N . LYS A 1 113 ? 8.844 9.922 10.129 1.00 92.94 113 LYS A N 1
ATOM 927 C CA . LYS A 1 113 ? 9.807 8.820 10.288 1.00 92.94 113 LYS A CA 1
ATOM 928 C C . LYS A 1 113 ? 9.631 8.086 11.618 1.00 92.94 113 LYS A C 1
ATOM 930 O O . LYS A 1 113 ? 9.547 8.707 12.681 1.00 92.94 113 LYS A O 1
ATOM 935 N N . ASN A 1 114 ? 9.597 6.752 11.559 1.00 91.31 114 ASN A N 1
ATOM 936 C CA . ASN A 1 114 ? 9.425 5.873 12.718 1.00 91.31 114 ASN A CA 1
ATOM 937 C C . ASN A 1 114 ? 8.196 6.257 13.570 1.00 91.31 114 ASN A C 1
ATOM 939 O O . ASN A 1 114 ? 8.218 6.148 14.799 1.00 91.31 114 ASN A O 1
ATOM 943 N N . PHE A 1 115 ? 7.120 6.755 12.942 1.00 92.50 115 PHE A N 1
ATOM 944 C CA . PHE A 1 115 ? 5.902 7.211 13.624 1.00 92.50 115 PHE A CA 1
ATOM 945 C C . PHE A 1 115 ? 5.394 6.188 14.639 1.00 92.50 115 PHE A C 1
ATOM 947 O O . PHE A 1 115 ? 5.091 6.546 15.771 1.00 92.50 115 PHE A O 1
ATOM 954 N N . CYS A 1 116 ? 5.356 4.906 14.276 1.00 90.75 116 CYS A N 1
ATOM 955 C CA . CYS A 1 116 ? 4.833 3.864 15.154 1.00 90.75 116 CYS A CA 1
ATOM 956 C C . CYS A 1 116 ? 5.721 3.523 16.353 1.00 90.75 116 CYS A C 1
ATOM 958 O O . CYS A 1 116 ? 5.188 2.996 17.330 1.00 90.75 116 CYS A O 1
ATOM 960 N N . ASP A 1 117 ? 7.014 3.843 16.296 1.00 90.38 117 ASP A N 1
ATOM 961 C CA . ASP A 1 117 ? 7.974 3.567 17.369 1.00 90.38 117 ASP A CA 1
ATOM 962 C C . ASP A 1 117 ? 8.008 4.714 18.413 1.00 90.38 117 ASP A C 1
ATOM 964 O O . ASP A 1 117 ? 8.443 4.511 19.545 1.00 90.38 117 ASP A O 1
ATOM 968 N N . ARG A 1 118 ? 7.496 5.912 18.080 1.00 90.38 118 ARG A N 1
ATOM 969 C CA . ARG A 1 118 ? 7.433 7.077 18.992 1.00 90.38 118 ARG A CA 1
ATOM 970 C C . ARG A 1 118 ? 6.270 7.004 19.992 1.00 90.38 118 ARG A C 1
ATOM 972 O O . ARG A 1 118 ? 5.245 6.418 19.671 1.00 90.38 118 ARG A O 1
ATOM 979 N N . PRO A 1 119 ? 6.322 7.643 21.166 1.00 90.69 119 PRO A N 1
ATOM 980 C CA . PRO A 1 119 ? 5.145 7.855 22.020 1.00 90.69 119 PRO A CA 1
ATOM 981 C C . PRO A 1 119 ? 4.032 8.642 21.304 1.00 90.69 119 PRO A C 1
ATOM 983 O O . PRO A 1 119 ? 4.327 9.447 20.425 1.00 90.69 119 PRO A O 1
ATOM 986 N N . LYS A 1 120 ? 2.751 8.419 21.639 1.00 86.38 120 LYS A N 1
ATOM 987 C CA . LYS A 1 120 ? 1.616 9.064 20.934 1.00 86.38 120 LYS A CA 1
ATOM 988 C C . LYS A 1 120 ? 1.614 10.594 21.044 1.00 86.38 120 LYS A C 1
ATOM 990 O O . LYS A 1 120 ? 1.146 11.253 20.130 1.00 86.38 120 LYS A O 1
ATOM 995 N N . ASP A 1 121 ? 2.130 11.129 22.141 1.00 86.56 121 ASP A N 1
ATOM 996 C CA . ASP A 1 121 ? 2.290 12.556 22.441 1.00 86.56 121 ASP A CA 1
ATOM 997 C C . ASP A 1 121 ? 3.413 13.236 21.639 1.00 86.56 121 ASP A C 1
ATOM 999 O O . ASP A 1 121 ? 3.455 14.458 21.563 1.00 86.56 121 ASP A O 1
ATOM 1003 N N . GLN A 1 122 ? 4.303 12.457 21.017 1.00 87.00 122 GLN A N 1
ATOM 1004 C CA . GLN A 1 122 ? 5.425 12.944 20.198 1.00 87.00 122 GLN A CA 1
ATOM 1005 C C . GLN A 1 122 ? 5.209 12.710 18.694 1.00 87.00 122 GLN A C 1
ATOM 1007 O O . GLN A 1 122 ? 6.147 12.768 17.890 1.00 87.00 122 GLN A O 1
ATOM 1012 N N . ARG A 1 123 ? 3.980 12.359 18.315 1.00 90.19 123 ARG A N 1
ATOM 1013 C CA . ARG A 1 123 ? 3.555 12.124 16.936 1.00 90.19 123 ARG A CA 1
ATOM 1014 C C . ARG A 1 123 ? 2.643 13.271 16.487 1.00 90.19 123 ARG A C 1
ATOM 1016 O O . ARG A 1 123 ? 1.954 13.827 17.342 1.00 90.19 123 ARG A O 1
ATOM 1023 N N . PRO A 1 124 ? 2.569 13.548 15.173 1.00 87.62 124 PRO A N 1
ATOM 1024 C CA . PRO A 1 124 ? 1.498 14.360 14.606 1.00 87.62 124 PRO A CA 1
ATOM 1025 C C . PRO A 1 124 ? 0.129 13.930 15.137 1.00 87.62 124 PRO A C 1
ATOM 1027 O O . PRO A 1 124 ? -0.175 12.729 15.210 1.00 87.62 124 PRO A O 1
ATOM 1030 N N . LEU A 1 125 ? -0.676 14.907 15.549 1.00 85.50 125 LEU A N 1
ATOM 1031 C CA . LEU A 1 125 ? -1.987 14.658 16.138 1.00 85.50 125 LEU A CA 1
ATOM 1032 C C . LEU A 1 125 ? -2.970 14.158 15.071 1.00 85.50 125 LEU A C 1
ATOM 1034 O O . LEU A 1 125 ? -2.846 14.520 13.901 1.00 85.50 125 LEU A O 1
ATOM 1038 N N . PRO A 1 126 ? -4.008 13.389 15.451 1.00 83.81 126 PRO A N 1
ATOM 1039 C CA . PRO A 1 126 ? -5.016 12.924 14.503 1.00 83.81 126 PRO A CA 1
ATOM 1040 C C . PRO A 1 126 ? -5.600 14.045 13.634 1.00 83.81 126 PRO A C 1
ATOM 1042 O O . PRO A 1 126 ? -5.721 13.854 12.429 1.00 83.81 126 PRO A O 1
ATOM 1045 N N . ASP A 1 127 ? -5.884 15.212 14.224 1.00 79.31 127 ASP A N 1
ATOM 1046 C CA . ASP A 1 127 ? -6.442 16.391 13.546 1.00 79.31 127 ASP A CA 1
ATOM 1047 C C . ASP A 1 127 ? -5.479 17.017 12.522 1.00 79.31 127 ASP A C 1
ATOM 1049 O O . ASP A 1 127 ? -5.930 17.550 11.509 1.00 79.31 127 ASP A O 1
ATOM 1053 N N . GLU A 1 128 ? -4.166 16.922 12.747 1.00 80.88 128 GLU A N 1
ATOM 1054 C CA . GLU A 1 128 ? -3.123 17.376 11.813 1.00 80.88 128 GLU A CA 1
ATOM 1055 C C . GLU A 1 128 ? -3.013 16.409 10.628 1.00 80.88 128 GLU A C 1
ATOM 1057 O O . GLU A 1 128 ? -3.039 16.828 9.465 1.00 80.88 128 GLU A O 1
ATOM 1062 N N . VAL A 1 129 ? -3.049 15.101 10.917 1.00 77.31 129 VAL A N 1
ATOM 1063 C CA . VAL A 1 129 ? -3.061 14.038 9.904 1.00 77.31 129 VAL A CA 1
ATOM 1064 C C . VAL A 1 129 ? -4.243 14.237 8.946 1.00 77.31 129 VAL A C 1
ATOM 1066 O O . VAL A 1 129 ? -4.055 14.378 7.737 1.00 77.31 129 VAL A O 1
ATOM 1069 N N . ILE A 1 130 ? -5.475 14.285 9.466 1.00 79.75 130 ILE A N 1
ATOM 1070 C CA . ILE A 1 130 ? -6.697 14.343 8.639 1.00 79.75 130 ILE A CA 1
ATOM 1071 C C . ILE A 1 130 ? -7.107 15.766 8.230 1.00 79.75 130 ILE A C 1
ATOM 1073 O O . ILE A 1 130 ? -7.990 15.926 7.389 1.00 79.75 130 ILE A O 1
ATOM 1077 N N . GLY A 1 131 ? -6.493 16.801 8.810 1.00 66.25 131 GLY A N 1
ATOM 1078 C CA . GLY A 1 131 ? -6.835 18.209 8.579 1.00 66.25 131 GLY A CA 1
ATOM 1079 C C . GLY A 1 131 ? -8.229 18.616 9.062 1.00 66.25 131 GLY A C 1
ATOM 1080 O O . GLY A 1 131 ? -8.806 19.571 8.537 1.00 66.25 131 GLY A O 1
ATOM 1081 N N . VAL A 1 132 ? -8.807 17.899 10.029 1.00 54.91 132 VAL A N 1
ATOM 1082 C CA . VAL A 1 132 ? -10.115 18.248 10.593 1.00 54.91 132 VAL A CA 1
ATOM 1083 C C . VAL A 1 132 ? -9.887 19.215 11.743 1.00 54.91 132 VAL A C 1
ATOM 1085 O O . VAL A 1 132 ? -9.347 18.870 12.786 1.00 54.91 132 VAL A O 1
ATOM 1088 N N . ARG A 1 133 ? -10.333 20.455 11.556 1.00 49.34 133 ARG A N 1
ATOM 1089 C CA . ARG A 1 133 ? -10.426 21.426 12.640 1.00 49.34 133 ARG A CA 1
ATOM 1090 C C . ARG A 1 133 ? -11.577 21.000 13.545 1.00 49.34 133 ARG A C 1
ATOM 1092 O O . ARG A 1 133 ? -12.736 21.158 13.160 1.00 49.34 133 ARG A O 1
ATOM 1099 N N . LEU A 1 134 ? -11.289 20.531 14.757 1.00 38.50 134 LEU A N 1
ATOM 1100 C CA . LEU A 1 134 ? -12.286 20.605 15.814 1.00 38.50 134 LEU A CA 1
ATOM 1101 C C . LEU A 1 134 ? -12.614 22.100 15.969 1.00 38.50 134 LEU A C 1
ATOM 1103 O O . LEU A 1 134 ? -11.768 22.904 16.367 1.00 38.50 134 LEU A O 1
ATOM 1107 N N . LEU A 1 135 ? -13.821 22.500 15.566 1.00 35.75 135 LEU A N 1
ATOM 1108 C CA . LEU A 1 135 ? -14.410 23.808 15.857 1.00 35.75 135 LEU A CA 1
ATOM 1109 C C . LEU A 1 135 ? -14.654 23.886 17.374 1.00 35.75 135 LEU A C 1
ATOM 1111 O O . LEU A 1 135 ? -15.784 24.000 17.835 1.00 35.75 135 LEU A O 1
ATOM 1115 N N . ILE A 1 136 ? -13.597 23.794 18.185 1.00 34.88 136 ILE A N 1
ATOM 1116 C CA . ILE A 1 136 ? -13.688 24.229 19.565 1.00 34.88 136 ILE A CA 1
ATOM 1117 C C . ILE A 1 136 ? -13.754 25.751 19.495 1.00 34.88 136 ILE A C 1
ATOM 1119 O O . ILE A 1 136 ? -12.765 26.443 19.256 1.00 34.88 136 ILE A O 1
ATOM 1123 N N . MET A 1 137 ? -14.960 26.267 19.691 1.00 33.09 137 MET A N 1
ATOM 1124 C CA . MET A 1 137 ? -15.237 27.636 20.106 1.00 33.09 137 MET A CA 1
ATOM 1125 C C . MET A 1 137 ? -14.637 27.896 21.501 1.00 33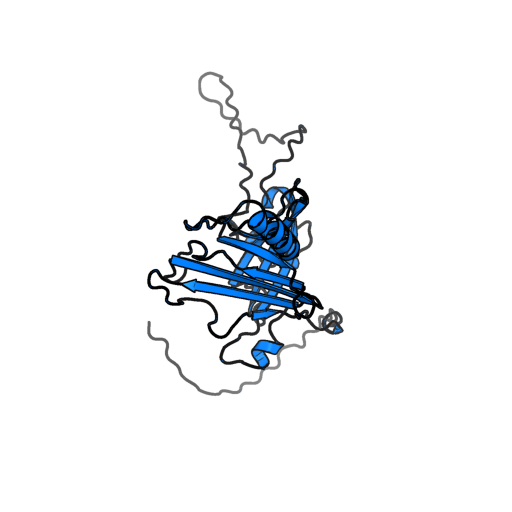.09 137 MET A C 1
ATOM 1127 O O . MET A 1 137 ? -15.375 28.192 22.430 1.00 33.09 137 MET A O 1
ATOM 1131 N N . LEU A 1 138 ? -13.323 27.743 21.696 1.00 30.72 138 LEU A N 1
ATOM 1132 C CA . LEU A 1 138 ? -12.642 28.124 22.936 1.00 30.72 138 LEU A CA 1
ATOM 1133 C C . LEU A 1 138 ? -11.250 28.688 22.620 1.00 30.72 138 LEU A C 1
ATOM 1135 O O . LEU A 1 138 ? -10.316 27.960 22.307 1.00 30.72 138 LEU A O 1
ATOM 1139 N N . ASN A 1 139 ? -11.156 30.014 22.731 1.00 32.91 139 ASN A N 1
ATOM 1140 C CA . ASN A 1 139 ? -9.949 30.800 22.996 1.00 32.91 139 ASN A CA 1
ATOM 1141 C C . ASN A 1 139 ? -8.737 30.532 22.091 1.00 32.91 139 ASN A C 1
ATOM 1143 O O . ASN A 1 139 ? -7.742 29.934 22.495 1.00 32.91 139 ASN A O 1
ATOM 1147 N N . VAL A 1 140 ? -8.787 31.097 20.880 1.00 33.44 140 VAL A N 1
ATOM 1148 C CA . VAL A 1 140 ? -7.589 31.372 20.075 1.00 33.44 140 VAL A CA 1
ATOM 1149 C C . VAL A 1 140 ? -6.600 32.159 20.944 1.00 33.44 140 VAL A C 1
ATOM 1151 O O . VAL A 1 140 ? -6.900 33.277 21.359 1.00 33.44 140 VAL A O 1
ATOM 1154 N N . SER A 1 141 ? -5.422 31.597 21.219 1.00 38.19 141 SER A N 1
ATOM 1155 C CA . SER A 1 141 ? -4.297 32.374 21.745 1.00 38.19 141 SER A CA 1
ATOM 1156 C C . SER A 1 141 ? -3.804 33.271 20.608 1.00 38.19 141 SER A C 1
ATOM 1158 O O . SER A 1 141 ? -3.086 32.836 19.708 1.00 38.19 141 SER A O 1
ATOM 1160 N N . VAL A 1 142 ? -4.315 34.501 20.567 1.00 37.75 142 VAL A N 1
ATOM 1161 C CA . VAL A 1 142 ? -3.988 35.486 19.535 1.00 37.75 142 VAL A CA 1
ATOM 1162 C C . VAL A 1 142 ? -2.610 36.069 19.853 1.00 37.75 142 VAL A C 1
ATOM 1164 O O . VAL A 1 142 ? -2.478 36.889 20.759 1.00 37.75 142 VAL A O 1
ATOM 1167 N N . SER A 1 143 ? -1.574 35.679 19.108 1.00 39.16 143 SER A N 1
ATOM 1168 C CA . SER A 1 143 ? -0.330 36.456 19.084 1.00 39.16 143 SER A CA 1
ATOM 1169 C C . SER A 1 143 ? -0.576 37.711 18.243 1.00 39.16 143 SER A C 1
ATOM 1171 O O . SER A 1 143 ? -0.633 37.660 17.017 1.00 39.16 143 SER A O 1
ATOM 1173 N N . LEU A 1 144 ? -0.834 38.830 18.918 1.00 37.03 144 LEU A N 1
ATOM 1174 C CA . LEU A 1 144 ? -1.094 40.128 18.305 1.00 37.03 144 LEU A CA 1
ATOM 1175 C C . LEU A 1 144 ? 0.227 40.855 18.028 1.00 37.03 144 LEU A C 1
ATOM 1177 O O . LEU A 1 144 ? 0.756 41.534 18.908 1.00 37.03 144 LEU A O 1
ATOM 1181 N N . SER A 1 145 ? 0.742 40.786 16.802 1.00 44.03 145 SER A N 1
ATOM 1182 C CA . SER A 1 145 ? 1.774 41.733 16.361 1.00 44.03 145 SER A CA 1
ATOM 1183 C C . SER A 1 145 ? 1.111 43.077 16.043 1.00 44.03 145 SER A C 1
ATOM 1185 O O . SER A 1 145 ? 0.343 43.192 15.089 1.00 44.03 145 SER A O 1
ATOM 1187 N N . LYS A 1 146 ? 1.361 44.095 16.876 1.00 44.28 146 LYS A N 1
ATOM 1188 C CA . LYS A 1 146 ? 0.829 45.454 16.684 1.00 44.28 146 LYS A CA 1
ATOM 1189 C C . LYS A 1 146 ? 1.640 46.192 15.617 1.00 44.28 146 LYS A C 1
ATOM 1191 O O . LYS A 1 146 ? 2.827 46.428 15.819 1.00 44.28 146 LYS A O 1
ATOM 1196 N N . TYR A 1 147 ? 0.983 46.631 14.546 1.00 44.59 147 TYR A N 1
ATOM 1197 C CA . TYR A 1 147 ? 1.545 47.577 13.580 1.00 44.59 147 TYR A CA 1
ATOM 1198 C C . TYR A 1 147 ? 0.718 48.866 13.599 1.00 44.59 147 TYR A C 1
ATOM 1200 O O . TYR A 1 147 ? -0.499 48.829 13.421 1.00 44.59 147 TYR A O 1
ATOM 1208 N N . VAL A 1 148 ? 1.370 50.005 13.846 1.00 43.00 148 VAL A N 1
ATOM 1209 C CA . VAL A 1 148 ? 0.744 51.333 13.775 1.00 43.00 148 VAL A CA 1
ATOM 1210 C C . VAL A 1 148 ? 1.069 51.921 12.409 1.00 43.00 148 VAL A C 1
ATOM 1212 O O . VAL A 1 148 ? 2.224 52.237 12.134 1.00 43.00 148 VAL A O 1
ATOM 1215 N N . VAL A 1 149 ? 0.062 52.073 11.550 1.00 44.88 149 VAL A N 1
ATOM 1216 C CA . VAL A 1 149 ? 0.207 52.790 10.279 1.00 44.88 149 VAL A CA 1
ATOM 1217 C C . VAL A 1 149 ? -0.429 54.165 10.443 1.00 44.88 149 VAL A C 1
ATOM 1219 O O . VAL A 1 149 ? -1.638 54.242 10.622 1.00 44.88 149 VAL A O 1
ATOM 1222 N N . GLY A 1 150 ? 0.415 55.206 10.430 1.00 48.47 150 GLY A N 1
ATOM 1223 C CA . GLY A 1 150 ? 0.227 56.629 10.064 1.00 48.47 150 GLY A CA 1
ATOM 1224 C C . GLY A 1 150 ? -1.036 57.442 10.401 1.00 48.47 150 GLY A C 1
ATOM 1225 O O . GLY A 1 150 ? -0.943 58.662 10.450 1.00 48.47 150 GLY A O 1
ATOM 1226 N N . THR A 1 151 ? -2.201 56.845 10.627 1.00 50.22 151 THR A N 1
ATOM 1227 C CA . THR A 1 151 ? -3.495 57.530 10.794 1.00 50.22 151 THR A CA 1
ATOM 1228 C C . THR A 1 151 ? -4.351 56.934 11.918 1.00 50.22 151 THR A C 1
ATOM 1230 O O . THR A 1 151 ? -5.557 57.150 11.973 1.00 50.22 151 THR A O 1
ATOM 1233 N N . GLY A 1 152 ? -3.740 56.205 12.857 1.00 47.19 152 GLY A N 1
ATOM 1234 C CA . GLY A 1 152 ? -4.431 55.708 14.056 1.00 47.19 152 GLY A CA 1
ATOM 1235 C C . GLY A 1 152 ? -5.342 54.499 13.819 1.00 47.19 152 GLY A C 1
ATOM 1236 O O . GLY A 1 152 ? -6.077 54.105 14.721 1.00 47.19 152 GLY A O 1
ATOM 1237 N N . VAL A 1 153 ? -5.276 53.872 12.640 1.00 39.16 153 VAL A N 1
ATOM 1238 C CA . VAL A 1 153 ? -5.966 52.605 12.375 1.00 39.16 153 VAL A CA 1
ATOM 1239 C C . VAL A 1 153 ? -5.127 51.458 12.933 1.00 39.16 153 VAL A C 1
ATOM 1241 O O . VAL A 1 153 ? -3.999 51.218 12.499 1.00 39.16 153 VAL A O 1
ATOM 1244 N N . LEU A 1 154 ? -5.681 50.750 13.915 1.00 41.22 154 LEU A N 1
ATOM 1245 C CA . LEU A 1 154 ? -5.079 49.547 14.476 1.00 41.22 154 LEU A CA 1
ATOM 1246 C C . LEU A 1 154 ? -5.412 48.360 13.559 1.00 41.22 154 LEU A C 1
ATOM 1248 O O . LEU A 1 154 ? -6.573 47.969 13.453 1.00 41.22 154 LEU A O 1
ATOM 1252 N N . ILE A 1 155 ? -4.411 47.798 12.881 1.00 41.53 155 ILE A N 1
ATOM 1253 C CA . ILE A 1 155 ? -4.591 46.623 12.018 1.00 41.53 155 ILE A CA 1
ATOM 1254 C C . ILE A 1 155 ? -4.133 45.382 12.781 1.00 41.53 155 ILE A C 1
ATOM 1256 O O . ILE A 1 155 ? -2.989 45.294 13.226 1.00 41.53 155 ILE A O 1
ATOM 1260 N N . TYR A 1 156 ? -5.031 44.409 12.911 1.00 41.41 156 TYR A N 1
ATOM 1261 C CA . TYR A 1 156 ? -4.724 43.092 13.451 1.00 41.41 156 TYR A CA 1
ATOM 1262 C C . TYR A 1 156 ? -4.378 42.137 12.309 1.00 41.41 156 TYR A C 1
ATOM 1264 O O . TYR A 1 156 ? -5.246 41.762 11.523 1.00 41.41 156 TYR A O 1
ATOM 1272 N N . VAL A 1 157 ? -3.112 41.728 12.213 1.00 38.06 157 VAL A N 1
ATOM 1273 C CA . VAL A 1 157 ? -2.709 40.656 11.295 1.00 38.06 157 VAL A CA 1
ATOM 1274 C C . VAL A 1 157 ? -3.020 39.323 11.972 1.00 38.06 157 VAL A C 1
ATOM 1276 O O . VAL A 1 157 ? -2.323 38.906 12.894 1.00 38.06 157 VAL A O 1
ATOM 1279 N N . VAL A 1 158 ? -4.094 38.657 11.543 1.00 42.88 158 VAL A N 1
ATOM 1280 C CA . VAL A 1 158 ? -4.400 37.290 11.983 1.00 42.88 158 VAL A CA 1
ATOM 1281 C C . VAL A 1 158 ? -3.480 36.340 11.226 1.00 42.88 158 VAL A C 1
ATOM 1283 O O . VAL A 1 158 ? -3.670 36.096 10.035 1.00 42.88 158 VAL A O 1
ATOM 1286 N N . GLN A 1 159 ? -2.480 35.782 11.907 1.00 36.22 159 GLN A N 1
ATOM 1287 C CA . GLN A 1 159 ? -1.677 34.706 11.336 1.00 36.22 159 GLN A CA 1
ATOM 1288 C C . GLN A 1 159 ? -2.504 33.417 11.340 1.00 36.22 159 GLN A C 1
ATOM 1290 O O . GLN A 1 159 ? -2.515 32.654 12.304 1.00 36.22 159 GLN A O 1
ATOM 1295 N N . HIS A 1 160 ? -3.240 33.182 10.256 1.00 39.34 160 HIS A N 1
ATOM 1296 C CA . HIS A 1 160 ? -3.866 31.892 10.012 1.00 39.34 160 HIS A CA 1
ATOM 1297 C C . HIS A 1 160 ? -2.757 30.848 9.811 1.00 39.34 160 HIS A C 1
ATOM 1299 O O . HIS A 1 160 ? -2.171 30.761 8.734 1.00 39.34 160 HIS A O 1
ATOM 1305 N N . ARG A 1 161 ? -2.474 30.016 10.824 1.00 43.88 161 ARG A N 1
ATOM 1306 C CA . ARG A 1 161 ? -1.965 28.667 10.541 1.00 43.88 161 ARG A CA 1
ATOM 1307 C C . ARG A 1 161 ? -3.108 27.934 9.854 1.00 43.88 161 ARG A C 1
ATOM 1309 O O . ARG A 1 161 ? -4.016 27.425 10.507 1.00 43.88 161 ARG A O 1
ATOM 1316 N N . THR A 1 162 ? -3.119 27.969 8.528 1.00 44.28 162 THR A N 1
ATOM 1317 C CA . THR A 1 162 ? -3.938 27.068 7.724 1.00 44.28 162 THR A CA 1
ATOM 1318 C C . THR A 1 162 ? -3.518 25.663 8.135 1.00 44.28 162 THR A C 1
ATOM 1320 O O . THR A 1 162 ? -2.387 25.270 7.861 1.00 44.28 162 THR A O 1
ATOM 1323 N N . LEU A 1 163 ? -4.369 24.954 8.879 1.00 52.72 163 LEU A N 1
ATOM 1324 C CA . LEU A 1 163 ? -4.120 23.573 9.285 1.00 52.72 163 LEU A CA 1
ATOM 1325 C C . LEU A 1 163 ? -4.219 22.737 8.005 1.00 52.72 163 LEU A C 1
ATOM 1327 O O . LEU A 1 163 ? -5.296 22.334 7.572 1.00 52.72 163 LEU A O 1
ATOM 1331 N N . ARG A 1 164 ? -3.101 22.660 7.285 1.00 60.84 164 ARG A N 1
ATOM 1332 C CA . ARG A 1 164 ? -2.972 21.909 6.045 1.00 60.84 164 ARG A CA 1
ATOM 1333 C C . ARG A 1 164 ? -2.943 20.444 6.454 1.00 60.84 164 ARG A C 1
ATOM 1335 O O . ARG A 1 164 ? -2.124 20.078 7.277 1.00 60.84 164 ARG A O 1
ATOM 1342 N N . THR A 1 165 ? -3.845 19.636 5.904 1.00 80.56 165 THR A N 1
ATOM 1343 C CA . THR A 1 165 ? -3.804 18.184 6.114 1.00 80.56 165 THR A CA 1
ATOM 1344 C C . THR A 1 165 ? -2.460 17.622 5.653 1.00 80.56 165 THR A C 1
ATOM 1346 O O . THR A 1 165 ? -2.009 17.929 4.540 1.00 80.56 165 THR A O 1
ATOM 1349 N N . ASP A 1 166 ? -1.847 16.783 6.485 1.00 87.94 166 ASP A N 1
ATOM 1350 C CA . ASP A 1 166 ? -0.599 16.092 6.143 1.00 87.94 166 ASP A CA 1
ATOM 1351 C C . ASP A 1 166 ? -0.805 14.981 5.111 1.00 87.94 166 ASP A C 1
ATOM 1353 O O . ASP A 1 166 ? 0.150 14.566 4.440 1.00 87.94 166 ASP A O 1
ATOM 1357 N N . ILE A 1 167 ? -2.057 14.538 4.931 1.00 87.81 167 ILE A N 1
ATOM 1358 C CA . ILE A 1 167 ? -2.448 13.690 3.810 1.00 87.81 167 ILE A CA 1
ATOM 1359 C C . ILE A 1 167 ? -2.159 14.449 2.507 1.00 87.81 167 ILE A C 1
ATOM 1361 O O . ILE A 1 167 ? -2.668 15.540 2.212 1.00 87.81 167 ILE A O 1
ATOM 1365 N N . GLY A 1 168 ? -1.259 13.859 1.732 1.00 90.12 168 GLY A N 1
ATOM 1366 C CA . GLY A 1 168 ? -0.831 14.342 0.435 1.00 90.12 168 GLY A CA 1
ATOM 1367 C C . GLY A 1 168 ? -1.743 13.863 -0.688 1.00 90.12 168 GLY A C 1
ATOM 1368 O O . GLY A 1 168 ? -2.948 13.683 -0.531 1.00 90.12 168 GLY A O 1
ATOM 1369 N N . GLU A 1 169 ? -1.135 13.688 -1.854 1.00 90.00 169 GLU A N 1
ATOM 1370 C CA . GLU A 1 169 ? -1.793 13.167 -3.046 1.00 90.00 169 GLU A CA 1
ATOM 1371 C C . GLU A 1 169 ? -2.328 11.745 -2.820 1.00 90.00 169 GLU A C 1
ATOM 1373 O O . GLU A 1 169 ? -1.696 10.926 -2.149 1.00 90.00 169 GLU A O 1
ATOM 1378 N N . HIS A 1 170 ? -3.498 11.456 -3.387 1.00 93.25 170 HIS A N 1
ATOM 1379 C CA . HIS A 1 170 ? -4.017 10.095 -3.484 1.00 93.25 170 HIS A CA 1
ATOM 1380 C C . HIS A 1 170 ? -3.187 9.296 -4.491 1.00 93.25 170 HIS A C 1
ATOM 1382 O O . HIS A 1 170 ? -2.911 9.783 -5.578 1.00 93.25 170 HIS A O 1
ATOM 1388 N N . LEU A 1 171 ? -2.782 8.080 -4.129 1.00 92.38 171 LEU A N 1
ATOM 1389 C CA . LEU A 1 171 ? -1.901 7.261 -4.960 1.00 92.38 171 LEU A CA 1
ATOM 1390 C C . LEU A 1 171 ? -2.633 6.060 -5.548 1.00 92.38 171 LEU A C 1
ATOM 1392 O O . LEU A 1 171 ? -2.579 5.834 -6.748 1.00 92.38 171 LEU A O 1
ATOM 1396 N N . THR A 1 172 ? -3.302 5.266 -4.712 1.00 93.25 172 THR A N 1
ATOM 1397 C CA . THR A 1 172 ? -4.033 4.078 -5.174 1.00 93.25 172 THR A CA 1
ATOM 1398 C C . THR A 1 172 ? -5.263 3.816 -4.325 1.00 93.25 172 THR A C 1
ATOM 1400 O O . THR A 1 172 ? -5.311 4.176 -3.150 1.00 93.25 172 THR A O 1
ATOM 1403 N N . THR A 1 173 ? -6.251 3.132 -4.895 1.00 93.00 173 THR A N 1
ATOM 1404 C CA . THR A 1 173 ? -7.349 2.513 -4.146 1.00 93.00 173 THR A CA 1
ATOM 1405 C C . THR A 1 173 ? -7.475 1.050 -4.536 1.00 93.00 173 THR A C 1
ATOM 1407 O O . THR A 1 173 ? -7.577 0.713 -5.714 1.00 93.00 173 THR A O 1
ATOM 1410 N N . ILE A 1 174 ? -7.474 0.186 -3.527 1.00 90.06 174 ILE A N 1
ATOM 1411 C CA . ILE A 1 174 ? -7.643 -1.256 -3.657 1.00 90.06 174 ILE A CA 1
ATOM 1412 C C . ILE A 1 174 ? -9.029 -1.626 -3.149 1.00 90.06 174 ILE A C 1
ATOM 1414 O O . ILE A 1 174 ? -9.383 -1.323 -2.005 1.00 90.06 174 ILE A O 1
ATOM 1418 N N . HIS A 1 175 ? -9.800 -2.326 -3.974 1.00 86.81 175 HIS A N 1
ATOM 1419 C CA . HIS A 1 175 ? -11.093 -2.868 -3.572 1.00 86.81 175 HIS A CA 1
ATOM 1420 C C . HIS A 1 175 ? -10.899 -4.279 -3.012 1.00 86.81 175 HIS A C 1
ATOM 1422 O O . HIS A 1 175 ? -10.558 -5.208 -3.744 1.00 86.81 175 HIS A O 1
ATOM 1428 N N . LEU A 1 176 ? -11.108 -4.450 -1.704 1.00 84.38 176 LEU A N 1
ATOM 1429 C CA . LEU A 1 176 ? -10.926 -5.733 -1.029 1.00 84.38 176 LEU A CA 1
ATOM 1430 C C . LEU A 1 176 ? -12.208 -6.549 -1.076 1.00 84.38 176 LEU A C 1
ATOM 1432 O O . LEU A 1 176 ? -13.253 -6.090 -0.625 1.00 84.38 176 LEU A O 1
ATOM 1436 N N . LYS A 1 177 ? -12.124 -7.794 -1.532 1.00 86.06 177 LYS A N 1
ATOM 1437 C CA . LYS A 1 177 ? -13.193 -8.792 -1.434 1.00 86.06 177 LYS A CA 1
ATOM 1438 C C . LYS A 1 177 ? -12.811 -9.898 -0.475 1.00 86.06 177 LYS A C 1
ATOM 1440 O O . LYS A 1 177 ? -11.639 -10.237 -0.315 1.00 86.06 177 LYS A O 1
ATOM 1445 N N . ARG A 1 178 ? -13.816 -10.469 0.185 1.00 86.31 178 ARG A N 1
ATOM 1446 C CA . ARG A 1 178 ? -13.598 -11.642 1.029 1.00 86.31 178 ARG A CA 1
ATOM 1447 C C . ARG A 1 178 ? -13.236 -12.831 0.143 1.00 86.31 178 ARG A C 1
ATOM 1449 O O . ARG A 1 178 ? -13.928 -13.107 -0.834 1.00 86.31 178 ARG A O 1
ATOM 1456 N N . CYS A 1 179 ? -12.184 -13.551 0.508 1.00 86.31 179 CYS A N 1
ATOM 1457 C CA . CYS A 1 179 ? -11.803 -14.757 -0.211 1.00 86.31 179 CYS A CA 1
ATOM 1458 C C . CYS A 1 179 ? -12.856 -15.864 -0.043 1.00 86.31 179 CYS A C 1
ATOM 1460 O O . CYS A 1 179 ? -13.482 -16.007 1.013 1.00 86.31 179 CYS A O 1
ATOM 1462 N N . GLU A 1 180 ? -13.036 -16.670 -1.091 1.00 86.19 180 GLU A N 1
ATOM 1463 C CA . GLU A 1 180 ? -13.934 -17.825 -1.057 1.00 86.19 180 GLU A CA 1
ATOM 1464 C C . GLU A 1 180 ? -13.485 -18.857 -0.006 1.00 86.19 180 GLU A C 1
ATOM 1466 O O . GLU A 1 180 ? -12.299 -18.992 0.314 1.00 86.19 180 GLU A O 1
ATOM 1471 N N . ARG A 1 181 ? -14.445 -19.612 0.549 1.00 85.06 181 ARG A N 1
ATOM 1472 C CA . ARG A 1 181 ? -14.143 -20.671 1.526 1.00 85.06 181 ARG A CA 1
ATOM 1473 C C . ARG A 1 181 ? -13.189 -21.694 0.903 1.00 85.06 181 ARG A C 1
ATOM 1475 O O . ARG A 1 181 ? -13.461 -22.208 -0.173 1.00 85.06 181 ARG A O 1
ATOM 1482 N N . GLY A 1 182 ? -12.102 -22.004 1.607 1.00 86.69 182 GLY A N 1
ATOM 1483 C CA . GLY A 1 182 ? -11.061 -22.933 1.149 1.00 86.69 182 GLY A CA 1
ATOM 1484 C C . GLY A 1 182 ? -9.789 -22.245 0.648 1.00 86.69 182 GLY A C 1
ATOM 1485 O O . GLY A 1 182 ? -8.728 -22.864 0.677 1.00 86.69 182 GLY A O 1
ATOM 1486 N N . LYS A 1 183 ? -9.840 -20.954 0.285 1.00 89.12 183 LYS A N 1
ATOM 1487 C CA . LYS A 1 183 ? -8.623 -20.166 0.034 1.00 89.12 183 LYS A CA 1
ATOM 1488 C C . LYS A 1 183 ? -7.853 -19.901 1.339 1.00 89.12 183 LYS A C 1
ATOM 1490 O O . LYS A 1 183 ? -8.435 -19.841 2.425 1.00 89.12 183 LYS A O 1
ATOM 1495 N N . ARG A 1 184 ? -6.529 -19.709 1.228 1.00 89.00 184 ARG A N 1
ATOM 1496 C CA . ARG A 1 184 ? -5.663 -19.327 2.365 1.00 89.00 184 ARG A CA 1
ATOM 1497 C C . ARG A 1 184 ? -5.902 -17.890 2.845 1.00 89.00 184 ARG A C 1
ATOM 1499 O O . ARG A 1 184 ? -5.759 -17.626 4.039 1.00 89.00 184 ARG A O 1
ATOM 1506 N N . CYS A 1 185 ? -6.255 -16.983 1.936 1.00 89.94 185 CYS A N 1
ATOM 1507 C CA . CYS A 1 185 ? -6.515 -15.581 2.248 1.00 89.94 185 CYS A CA 1
ATOM 1508 C C . CYS A 1 185 ? -7.861 -15.375 2.955 1.00 89.94 185 CYS A C 1
ATOM 1510 O O . CYS A 1 185 ? -8.792 -16.168 2.818 1.00 89.94 185 CYS A O 1
ATOM 1512 N N . LEU A 1 186 ? -7.946 -14.298 3.731 1.00 88.69 186 LEU A N 1
ATOM 1513 C CA . LEU A 1 186 ? -9.175 -13.763 4.315 1.00 88.69 186 LEU A CA 1
ATOM 1514 C C . LEU A 1 186 ? -9.793 -12.719 3.382 1.00 88.69 186 LEU A C 1
ATOM 1516 O O . LEU A 1 186 ? -10.991 -12.780 3.102 1.00 88.69 186 LEU A O 1
ATOM 1520 N N . TYR A 1 187 ? -8.958 -11.813 2.874 1.00 89.31 187 TYR A N 1
ATOM 1521 C CA . TYR A 1 187 ? -9.325 -10.793 1.898 1.00 89.31 187 TYR A CA 1
ATOM 1522 C C . TYR A 1 187 ? -8.273 -10.732 0.794 1.00 89.31 187 TYR A C 1
ATOM 1524 O O . TYR A 1 187 ? -7.092 -10.944 1.056 1.00 89.31 187 TYR A O 1
ATOM 1532 N N . GLU A 1 188 ? -8.705 -10.435 -0.423 1.00 92.56 188 GLU A N 1
ATOM 1533 C CA . GLU A 1 188 ? -7.847 -10.180 -1.580 1.00 92.56 188 GLU A CA 1
ATOM 1534 C C . GLU A 1 188 ? -8.417 -8.990 -2.353 1.00 92.56 188 GLU A C 1
ATOM 1536 O O . GLU A 1 188 ? -9.631 -8.781 -2.366 1.00 92.56 188 GLU A O 1
ATOM 1541 N N . GLY A 1 189 ? -7.570 -8.200 -2.990 1.00 91.12 189 GLY A N 1
ATOM 1542 C CA . GLY A 1 189 ? -8.007 -7.078 -3.803 1.00 91.12 189 GLY A CA 1
ATOM 1543 C C . GLY A 1 189 ? -6.880 -6.521 -4.644 1.00 91.12 189 GLY A C 1
ATOM 1544 O O . GLY A 1 189 ? -5.704 -6.737 -4.358 1.00 91.12 189 GLY A O 1
ATOM 1545 N N . SER A 1 190 ? -7.262 -5.779 -5.671 1.00 93.06 190 SER A N 1
ATOM 1546 C CA . SER A 1 190 ? -6.342 -5.076 -6.552 1.00 93.06 190 SER A CA 1
ATOM 1547 C C . SER A 1 190 ? -6.857 -3.671 -6.843 1.00 93.06 190 SER A C 1
ATOM 1549 O O . SER A 1 190 ? -8.030 -3.353 -6.610 1.00 93.06 190 SER A O 1
ATOM 1551 N N . THR A 1 191 ? -5.979 -2.833 -7.378 1.00 91.44 191 THR A N 1
ATOM 1552 C CA . THR A 1 191 ? -6.376 -1.651 -8.143 1.00 91.44 191 THR A CA 1
ATOM 1553 C C . THR A 1 191 ? -7.239 -2.065 -9.347 1.00 91.44 191 THR A C 1
ATOM 1555 O O . THR A 1 191 ? -7.111 -3.201 -9.824 1.00 91.44 191 THR A O 1
ATOM 1558 N N . PRO A 1 192 ? -8.124 -1.184 -9.849 1.00 91.00 192 PRO A N 1
ATOM 1559 C CA . PRO A 1 192 ? -8.890 -1.449 -11.065 1.00 91.00 192 PRO A CA 1
ATOM 1560 C C . PRO A 1 192 ? -7.969 -1.631 -12.288 1.00 91.00 192 PRO A C 1
ATOM 1562 O O . PRO A 1 192 ? -6.797 -1.234 -12.241 1.00 91.00 192 PRO A O 1
ATOM 1565 N N . PRO A 1 193 ? -8.480 -2.209 -13.394 1.00 90.06 193 PRO A N 1
ATOM 1566 C CA . PRO A 1 193 ? -7.756 -2.241 -14.663 1.00 90.06 193 PRO A CA 1
ATOM 1567 C C . PRO A 1 193 ? -7.300 -0.834 -15.073 1.00 90.06 193 PRO A C 1
ATOM 1569 O O . PRO A 1 193 ? -8.053 0.125 -14.922 1.00 90.06 193 PRO A O 1
ATOM 1572 N N . GLY A 1 194 ? -6.064 -0.707 -15.560 1.00 88.75 194 GLY A N 1
ATOM 1573 C CA . GLY A 1 194 ? -5.438 0.589 -15.865 1.00 88.75 194 GLY A CA 1
ATOM 1574 C C . GLY A 1 194 ? -4.750 1.270 -14.673 1.00 88.75 194 GLY A C 1
ATOM 1575 O O . GLY A 1 194 ? -3.956 2.181 -14.876 1.00 88.75 194 GLY A O 1
ATOM 1576 N N . GLY A 1 195 ? -4.969 0.795 -13.442 1.00 92.81 195 GLY A N 1
ATOM 1577 C CA . GLY A 1 195 ? -4.234 1.268 -12.270 1.00 92.81 195 GLY A CA 1
ATOM 1578 C C . GLY A 1 195 ? -4.503 2.737 -11.924 1.00 92.81 195 GLY A C 1
ATOM 1579 O O . GLY A 1 195 ? -5.614 3.234 -12.094 1.00 92.81 195 GLY A O 1
ATOM 1580 N N . PHE A 1 196 ? -3.486 3.411 -11.388 1.00 94.94 196 PHE A N 1
ATOM 1581 C CA . PHE A 1 196 ? -3.519 4.839 -11.056 1.00 94.94 196 PHE A CA 1
ATOM 1582 C C . PHE A 1 196 ? -2.292 5.561 -11.614 1.00 94.94 196 PHE A C 1
ATOM 1584 O O . PHE A 1 196 ? -1.230 4.938 -11.670 1.00 94.94 196 PHE A O 1
ATOM 1591 N N . PRO A 1 197 ? -2.394 6.855 -11.969 1.00 95.81 197 PRO A N 1
ATOM 1592 C CA . PRO A 1 197 ? -1.259 7.627 -12.461 1.00 95.81 197 PRO A CA 1
ATOM 1593 C C . PRO A 1 197 ? -0.058 7.565 -11.514 1.00 95.81 197 PRO A C 1
ATOM 1595 O O . PRO A 1 197 ? -0.192 7.680 -10.294 1.00 95.81 197 PRO A O 1
ATOM 1598 N N . ASN A 1 198 ? 1.131 7.380 -12.071 1.00 93.62 198 ASN A N 1
ATOM 1599 C CA . ASN A 1 198 ? 2.376 7.383 -11.318 1.00 93.62 198 ASN A CA 1
ATOM 1600 C C . ASN A 1 198 ? 3.505 7.858 -12.220 1.00 93.62 198 ASN A C 1
ATOM 1602 O O . ASN A 1 198 ? 3.658 7.312 -13.292 1.00 93.62 198 ASN A O 1
ATOM 1606 N N . SER A 1 199 ? 4.307 8.820 -11.773 1.00 90.50 199 SER A N 1
ATOM 1607 C CA . SER A 1 199 ? 5.413 9.396 -12.555 1.00 90.50 199 SER A CA 1
ATOM 1608 C C . SER A 1 199 ? 6.798 8.952 -12.067 1.00 90.50 199 SER A C 1
ATOM 1610 O O . SER A 1 199 ? 7.805 9.621 -12.304 1.00 90.50 199 SER A O 1
ATOM 1612 N N . TRP A 1 200 ? 6.875 7.859 -11.304 1.00 85.50 200 TRP A N 1
ATOM 1613 C CA . TRP A 1 200 ? 8.122 7.439 -10.667 1.00 85.50 200 TRP A CA 1
ATOM 1614 C C . TRP A 1 200 ? 8.977 6.612 -11.616 1.00 85.50 200 TRP A C 1
ATOM 1616 O O . TRP A 1 200 ? 8.506 5.622 -12.166 1.00 85.50 200 TRP A O 1
ATOM 1626 N N . THR A 1 201 ? 10.257 6.972 -11.749 1.00 87.69 201 THR A N 1
ATOM 1627 C CA . THR A 1 201 ? 11.257 6.163 -12.472 1.00 87.69 201 THR A CA 1
ATOM 1628 C C . THR A 1 201 ? 10.811 5.807 -13.901 1.00 87.69 201 THR A C 1
ATOM 1630 O O . THR A 1 201 ? 11.018 4.691 -14.362 1.00 87.69 201 THR A O 1
ATOM 1633 N N . GLY A 1 202 ? 10.160 6.750 -14.592 1.00 90.88 202 GLY A N 1
ATOM 1634 C CA . GLY A 1 202 ? 9.661 6.553 -15.959 1.00 90.88 202 GLY A CA 1
ATOM 1635 C C . GLY A 1 202 ? 8.322 5.817 -16.066 1.00 90.88 202 GLY A C 1
ATOM 1636 O O . GLY A 1 202 ? 7.882 5.546 -17.176 1.00 90.88 202 GLY A O 1
ATOM 1637 N N . ALA A 1 203 ? 7.664 5.506 -14.946 1.00 95.75 203 ALA A N 1
ATOM 1638 C CA . ALA A 1 203 ? 6.296 5.005 -14.974 1.00 95.75 203 ALA A CA 1
ATOM 1639 C C . ALA A 1 203 ? 5.328 6.108 -15.414 1.00 95.75 203 ALA A C 1
ATOM 1641 O O . ALA A 1 203 ? 5.607 7.299 -15.236 1.00 95.75 203 ALA A O 1
ATOM 1642 N N . THR A 1 204 ? 4.174 5.689 -15.922 1.00 96.31 204 THR A N 1
ATOM 1643 C CA . THR A 1 204 ? 2.997 6.529 -16.159 1.00 96.31 204 THR A CA 1
ATOM 1644 C C . THR A 1 204 ? 1.784 6.056 -15.366 1.00 96.31 204 THR A C 1
ATOM 1646 O O . THR A 1 204 ? 0.953 6.873 -14.958 1.00 96.31 204 THR A O 1
ATOM 1649 N N . TYR A 1 205 ? 1.720 4.766 -15.026 1.00 95.75 205 TYR A N 1
ATOM 1650 C CA . TYR A 1 205 ? 0.725 4.225 -14.107 1.00 95.75 205 TYR A CA 1
ATOM 1651 C C . TYR A 1 205 ? 1.307 3.170 -13.162 1.00 95.75 205 TYR A C 1
ATOM 1653 O O . TYR A 1 205 ? 2.382 2.606 -13.368 1.00 95.75 205 TYR A O 1
ATOM 1661 N N . CYS A 1 206 ? 0.590 2.902 -12.076 1.00 96.75 206 CYS A N 1
ATOM 1662 C CA . CYS A 1 206 ? 0.942 1.890 -11.096 1.00 96.75 206 CYS A CA 1
ATOM 1663 C C . CYS A 1 206 ? -0.248 1.001 -10.744 1.00 96.75 206 CYS A C 1
ATOM 1665 O O . CYS A 1 206 ? -1.410 1.408 -10.795 1.00 96.75 206 CYS A O 1
ATOM 1667 N N . THR A 1 207 ? 0.062 -0.232 -10.362 1.00 96.75 207 THR A N 1
ATOM 1668 C CA . THR A 1 207 ? -0.906 -1.204 -9.855 1.00 96.75 207 THR A CA 1
ATOM 1669 C C . THR A 1 207 ? -0.500 -1.635 -8.460 1.00 96.75 207 THR A C 1
ATOM 1671 O O . THR A 1 207 ? 0.689 -1.668 -8.130 1.00 96.75 207 THR A O 1
ATOM 1674 N N . SER A 1 208 ? -1.495 -1.961 -7.644 1.00 95.50 208 SER A N 1
ATOM 1675 C CA . SER A 1 208 ? -1.280 -2.476 -6.300 1.00 95.50 208 SER A CA 1
ATOM 1676 C C . SER A 1 208 ? -2.235 -3.628 -6.033 1.00 95.50 208 SER A C 1
ATOM 1678 O O . SER A 1 208 ? -3.435 -3.528 -6.299 1.00 95.50 208 SER A O 1
ATOM 1680 N N . GLU A 1 209 ? -1.702 -4.726 -5.516 1.00 96.81 209 GLU A N 1
ATOM 1681 C CA . GLU A 1 209 ? -2.467 -5.882 -5.061 1.00 96.81 209 GLU A CA 1
ATOM 1682 C C . GLU A 1 209 ? -2.211 -6.108 -3.572 1.00 96.81 209 GLU A C 1
ATOM 1684 O O . GLU A 1 209 ? -1.080 -5.996 -3.090 1.00 96.81 209 GLU A O 1
ATOM 1689 N N . LEU A 1 210 ? -3.270 -6.435 -2.836 1.00 94.81 210 LEU A N 1
ATOM 1690 C CA . LEU A 1 210 ? -3.230 -6.678 -1.401 1.00 94.81 210 LEU A CA 1
ATOM 1691 C C . LEU A 1 210 ? -3.999 -7.955 -1.083 1.00 94.81 210 LEU A C 1
ATOM 1693 O O . LEU A 1 210 ? -5.191 -8.065 -1.379 1.00 94.81 210 LEU A O 1
ATOM 1697 N N . ALA A 1 211 ? -3.343 -8.890 -0.403 1.00 95.00 211 ALA A N 1
ATOM 1698 C CA . ALA A 1 211 ? -4.013 -10.014 0.229 1.00 95.00 211 ALA A CA 1
ATOM 1699 C C . ALA A 1 211 ? -3.731 -10.031 1.732 1.00 95.00 211 ALA A C 1
ATOM 1701 O O . ALA A 1 211 ? -2.591 -9.962 2.185 1.00 95.00 211 ALA A O 1
ATOM 1702 N N . VAL A 1 212 ? -4.801 -10.150 2.512 1.00 91.75 212 VAL A N 1
ATOM 1703 C CA . VAL A 1 212 ? -4.753 -10.319 3.963 1.00 91.75 212 VAL A CA 1
ATOM 1704 C C . VAL A 1 212 ? -4.984 -11.788 4.254 1.00 91.75 212 VAL A C 1
ATOM 1706 O O . VAL A 1 212 ? -6.049 -12.326 3.940 1.00 91.75 212 VAL A O 1
ATOM 1709 N N . LEU A 1 213 ? -3.996 -12.454 4.835 1.00 92.31 213 LEU A N 1
ATOM 1710 C CA . LEU A 1 213 ? -4.035 -13.873 5.156 1.00 92.31 213 LEU A CA 1
ATOM 1711 C C . LEU A 1 213 ? -4.321 -14.079 6.650 1.00 92.31 213 LEU A C 1
ATOM 1713 O O . LEU A 1 213 ? -4.405 -13.146 7.450 1.00 92.31 213 LEU A O 1
ATOM 1717 N N . LYS A 1 214 ? -4.521 -15.341 7.034 1.00 88.56 214 LYS A N 1
ATOM 1718 C CA . LYS A 1 214 ? -4.598 -15.732 8.448 1.00 88.56 214 LYS A CA 1
ATOM 1719 C C . LYS A 1 214 ? -3.259 -15.457 9.150 1.00 88.56 214 LYS A C 1
ATOM 1721 O O . LYS A 1 214 ? -2.235 -15.293 8.498 1.00 88.56 214 LYS A O 1
ATOM 1726 N N . ASN A 1 215 ? -3.264 -15.440 10.484 1.00 87.50 215 ASN A N 1
ATOM 1727 C CA . ASN A 1 215 ? -2.067 -15.246 11.318 1.00 87.50 215 ASN A CA 1
ATOM 1728 C C . ASN A 1 215 ? -1.342 -13.904 11.097 1.00 87.50 215 ASN A C 1
ATOM 1730 O O . ASN A 1 215 ? -0.137 -13.813 11.317 1.00 87.50 215 ASN A O 1
ATOM 1734 N N . ASN A 1 216 ? -2.076 -12.860 10.693 1.00 86.12 216 ASN A N 1
ATOM 1735 C CA . ASN A 1 216 ? -1.541 -11.519 10.427 1.00 86.12 216 ASN A CA 1
ATOM 1736 C C . ASN A 1 216 ? -0.448 -11.497 9.343 1.00 86.12 216 ASN A C 1
ATOM 1738 O O . ASN A 1 216 ? 0.456 -10.665 9.392 1.00 86.12 216 ASN A O 1
ATOM 1742 N N . GLU A 1 217 ? -0.520 -12.420 8.384 1.00 93.69 217 GLU A N 1
ATOM 1743 C CA . GLU A 1 217 ? 0.310 -12.397 7.183 1.00 93.69 217 GLU A CA 1
ATOM 1744 C C . GLU A 1 217 ? -0.329 -11.488 6.128 1.00 93.69 217 GLU A C 1
ATOM 1746 O O . GLU A 1 217 ? -1.544 -11.512 5.911 1.00 93.69 217 GLU A O 1
ATOM 1751 N N . ILE A 1 218 ? 0.496 -10.663 5.491 1.00 94.81 218 ILE A N 1
ATOM 1752 C CA . ILE A 1 218 ? 0.072 -9.659 4.519 1.00 94.81 218 ILE A CA 1
ATOM 1753 C C . ILE A 1 218 ? 0.916 -9.823 3.263 1.00 94.81 218 ILE A C 1
ATOM 1755 O O . ILE A 1 218 ? 2.143 -9.816 3.330 1.00 94.81 218 ILE A O 1
ATOM 1759 N N . HIS A 1 219 ? 0.263 -9.956 2.115 1.00 97.12 219 HIS A N 1
ATOM 1760 C CA . HIS A 1 219 ? 0.924 -9.965 0.815 1.00 97.12 219 HIS A CA 1
ATOM 1761 C C . HIS A 1 219 ? 0.636 -8.651 0.104 1.00 97.12 219 HIS A C 1
ATOM 1763 O O . HIS A 1 219 ? -0.528 -8.269 -0.021 1.00 97.12 219 HIS A O 1
ATOM 1769 N N . THR A 1 220 ? 1.680 -7.967 -0.357 1.00 95.62 220 THR A N 1
ATOM 1770 C CA . THR A 1 220 ? 1.555 -6.705 -1.104 1.00 95.62 220 THR A CA 1
ATOM 1771 C C . THR A 1 220 ? 2.356 -6.767 -2.387 1.00 95.62 220 THR A C 1
ATOM 1773 O O . THR A 1 220 ? 3.530 -7.148 -2.353 1.00 95.62 220 THR A O 1
ATOM 1776 N N . TRP A 1 221 ? 1.762 -6.327 -3.491 1.00 97.31 221 TRP A N 1
ATOM 1777 C CA . TRP A 1 221 ? 2.438 -6.251 -4.778 1.00 97.31 221 TRP A CA 1
ATOM 1778 C C . TRP A 1 221 ? 2.208 -4.894 -5.428 1.00 97.31 221 TRP A C 1
ATOM 1780 O O . TRP A 1 221 ? 1.162 -4.657 -6.020 1.00 97.31 221 TRP A O 1
ATOM 1790 N N . ASP A 1 222 ? 3.192 -4.005 -5.307 1.00 95.75 222 ASP A N 1
ATOM 1791 C CA . ASP A 1 222 ? 3.168 -2.697 -5.959 1.00 95.75 222 ASP A CA 1
ATOM 1792 C C . ASP A 1 222 ? 4.100 -2.713 -7.168 1.00 95.75 222 ASP A C 1
ATOM 1794 O O . ASP A 1 222 ? 5.281 -3.057 -7.038 1.00 95.75 222 ASP A O 1
ATOM 1798 N N . ARG A 1 223 ? 3.580 -2.312 -8.328 1.00 96.12 223 ARG A N 1
ATOM 1799 C CA . ARG A 1 223 ? 4.319 -2.273 -9.597 1.00 96.12 223 ARG A CA 1
ATOM 1800 C C . ARG A 1 223 ? 4.017 -0.989 -10.352 1.00 96.12 223 ARG A C 1
ATOM 1802 O O . ARG A 1 223 ? 2.878 -0.523 -10.316 1.00 96.12 223 ARG A O 1
ATOM 1809 N N . GLY A 1 224 ? 5.006 -0.474 -11.068 1.00 96.50 224 GLY A N 1
ATOM 1810 C CA . GLY A 1 224 ? 4.848 0.654 -11.983 1.00 96.50 224 GLY A CA 1
ATOM 1811 C C . GLY A 1 224 ? 5.169 0.271 -13.409 1.00 96.50 224 GLY A C 1
ATOM 1812 O O . GLY A 1 224 ? 6.055 -0.555 -13.643 1.00 96.50 224 GLY A O 1
ATOM 1813 N N . TYR A 1 225 ? 4.459 0.897 -14.333 1.00 96.94 225 TYR A N 1
ATOM 1814 C CA . TYR A 1 225 ? 4.507 0.620 -15.757 1.00 96.94 225 TYR A CA 1
ATOM 1815 C C . TYR A 1 225 ? 4.626 1.920 -16.546 1.00 96.94 225 TYR A C 1
ATOM 1817 O O . TYR A 1 225 ? 4.078 2.933 -16.114 1.00 96.94 225 TYR A O 1
ATOM 1825 N N . ASP A 1 226 ? 5.346 1.888 -17.663 1.00 96.50 226 ASP A N 1
ATOM 1826 C CA . ASP A 1 226 ? 5.379 2.976 -18.648 1.00 96.50 226 ASP A CA 1
ATOM 1827 C C . ASP A 1 226 ? 4.147 2.948 -19.579 1.00 96.50 226 ASP A C 1
ATOM 1829 O O . ASP A 1 226 ? 3.287 2.070 -19.467 1.00 96.50 226 ASP A O 1
ATOM 1833 N N . ASP A 1 227 ? 4.057 3.910 -20.504 1.00 95.75 227 ASP A N 1
ATOM 1834 C CA . ASP A 1 227 ? 2.942 4.019 -21.462 1.00 95.75 227 ASP A CA 1
ATOM 1835 C C . ASP A 1 227 ? 2.852 2.837 -22.442 1.00 95.75 227 ASP A C 1
ATOM 1837 O O . ASP A 1 227 ? 1.773 2.550 -22.963 1.00 95.75 227 ASP A O 1
ATOM 1841 N N . ASP A 1 228 ? 3.959 2.124 -22.658 1.00 95.94 228 ASP 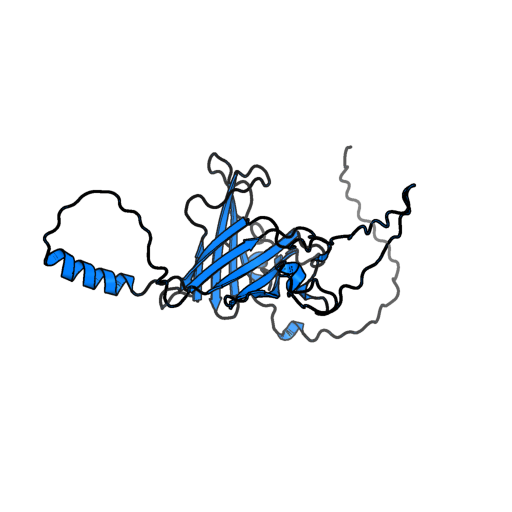A N 1
ATOM 1842 C CA . ASP A 1 228 ? 4.025 0.929 -23.505 1.00 95.94 228 ASP A CA 1
ATOM 1843 C C . ASP A 1 228 ? 3.611 -0.348 -22.741 1.00 95.94 228 ASP A C 1
ATOM 1845 O O . ASP A 1 228 ? 3.505 -1.431 -23.324 1.00 95.94 228 ASP A O 1
ATOM 1849 N N . GLY A 1 229 ? 3.353 -0.239 -21.433 1.00 94.75 229 GLY A N 1
ATOM 1850 C CA . GLY A 1 229 ? 2.963 -1.343 -20.559 1.00 94.75 229 GLY A CA 1
ATOM 1851 C C . GLY A 1 229 ? 4.136 -2.174 -20.027 1.00 94.75 229 GLY A C 1
ATOM 1852 O O . GLY A 1 229 ? 3.913 -3.249 -19.458 1.00 94.75 229 GLY A O 1
ATOM 1853 N N . ASN A 1 230 ? 5.381 -1.709 -20.162 1.00 96.31 230 ASN A N 1
ATOM 1854 C CA . ASN A 1 230 ? 6.544 -2.375 -19.582 1.00 96.31 230 ASN A CA 1
ATOM 1855 C C . ASN A 1 230 ? 6.659 -2.051 -18.094 1.00 96.31 230 ASN A C 1
ATOM 1857 O O . ASN A 1 230 ? 6.560 -0.901 -17.676 1.00 96.31 230 ASN A O 1
ATOM 1861 N N . GLN A 1 231 ? 6.937 -3.066 -17.273 1.00 96.25 231 GLN A N 1
ATOM 1862 C CA . GLN A 1 231 ? 7.179 -2.853 -15.848 1.00 96.25 231 GLN A CA 1
ATOM 1863 C C . GLN A 1 231 ? 8.541 -2.180 -15.621 1.00 96.25 231 GLN A C 1
ATOM 1865 O O . GLN A 1 231 ? 9.583 -2.798 -15.861 1.00 96.25 231 GLN A O 1
ATOM 1870 N N . VAL A 1 232 ? 8.526 -0.958 -15.085 1.00 96.62 232 VAL A N 1
ATOM 1871 C CA . VAL A 1 232 ? 9.722 -0.133 -14.831 1.00 96.62 232 VAL A CA 1
ATOM 1872 C C . VAL A 1 232 ? 10.189 -0.172 -13.375 1.00 96.62 232 VAL A C 1
ATOM 1874 O O . VAL A 1 232 ? 11.373 0.008 -13.096 1.00 96.62 232 VAL A O 1
ATOM 1877 N N . TRP A 1 233 ? 9.290 -0.451 -12.426 1.00 94.81 233 TRP A N 1
ATOM 1878 C CA . TRP A 1 233 ? 9.649 -0.640 -11.019 1.00 94.81 233 TRP A CA 1
ATOM 1879 C C . TRP A 1 233 ? 8.740 -1.651 -10.314 1.00 94.81 233 TRP A C 1
ATOM 1881 O O . TRP A 1 233 ? 7.639 -1.971 -10.765 1.00 94.81 233 TRP A O 1
ATOM 1891 N N . GLY A 1 234 ? 9.215 -2.152 -9.171 1.00 93.19 234 GLY A N 1
ATOM 1892 C CA . GLY A 1 234 ? 8.563 -3.218 -8.410 1.00 93.19 234 GLY A CA 1
ATOM 1893 C C . GLY A 1 234 ? 9.066 -4.603 -8.816 1.00 93.19 234 GLY A C 1
ATOM 1894 O O . GLY A 1 234 ? 9.707 -4.769 -9.852 1.00 93.19 234 GLY A O 1
ATOM 1895 N N . VAL A 1 235 ? 8.791 -5.601 -7.981 1.00 94.62 235 VAL A N 1
ATOM 1896 C CA . VAL A 1 235 ? 9.237 -6.986 -8.196 1.00 94.62 235 VAL A CA 1
ATOM 1897 C C . VAL A 1 235 ? 8.395 -7.675 -9.278 1.00 94.62 235 VAL A C 1
ATOM 1899 O O . VAL A 1 235 ? 7.183 -7.461 -9.355 1.00 94.62 235 VAL A O 1
ATOM 1902 N N . LYS A 1 236 ? 9.035 -8.478 -10.137 1.00 95.19 236 LYS A N 1
ATOM 1903 C CA . LYS A 1 236 ? 8.379 -9.194 -11.249 1.00 95.19 236 LYS A CA 1
ATOM 1904 C C . LYS A 1 236 ? 7.838 -10.566 -10.844 1.00 95.19 236 LYS A C 1
ATOM 1906 O O . LYS A 1 236 ? 6.775 -10.951 -11.313 1.00 95.19 236 LYS A O 1
A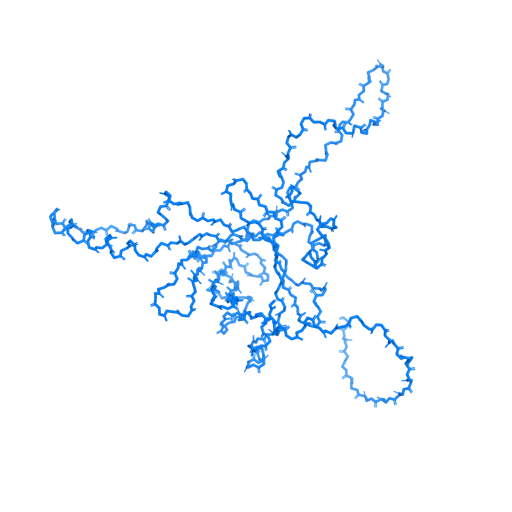TOM 1911 N N . GLU A 1 237 ? 8.530 -11.255 -9.938 1.00 96.25 237 G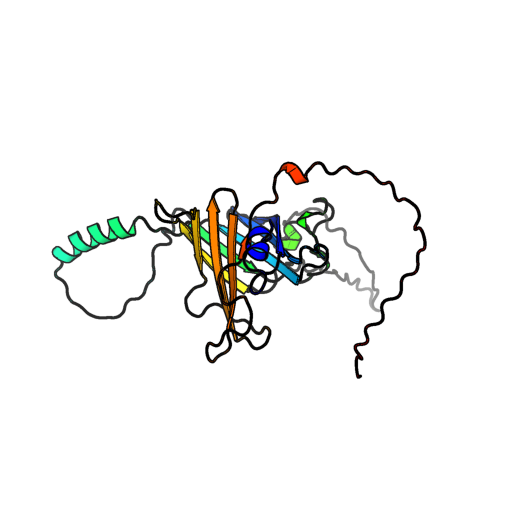LU A N 1
ATOM 1912 C CA . GLU A 1 237 ? 8.242 -12.656 -9.595 1.00 96.25 237 GLU A CA 1
ATOM 1913 C C . GLU A 1 237 ? 6.983 -12.864 -8.739 1.00 96.25 237 GLU A C 1
ATOM 1915 O O . GLU A 1 237 ? 6.404 -13.948 -8.736 1.00 96.25 237 GLU A O 1
ATOM 1920 N N . GLY A 1 238 ? 6.527 -11.847 -8.001 1.00 96.50 238 GLY A N 1
ATOM 1921 C CA . GLY A 1 238 ? 5.319 -11.969 -7.183 1.00 96.50 238 GLY A CA 1
ATOM 1922 C C . GLY A 1 238 ? 5.233 -10.980 -6.021 1.00 96.50 238 GLY A C 1
ATOM 1923 O O . GLY A 1 238 ? 6.106 -10.128 -5.867 1.00 96.50 238 GLY A O 1
ATOM 1924 N N . PRO A 1 239 ? 4.189 -11.084 -5.178 1.00 97.56 239 PRO A N 1
ATOM 1925 C CA . PRO A 1 239 ? 4.010 -10.212 -4.021 1.00 97.56 239 PRO A CA 1
ATOM 1926 C C . PRO A 1 239 ? 5.115 -10.402 -2.975 1.00 97.56 239 PRO A C 1
ATOM 1928 O O . PRO A 1 239 ? 5.627 -11.502 -2.772 1.00 97.56 239 PRO A O 1
ATOM 1931 N N . TYR A 1 240 ? 5.407 -9.346 -2.218 1.00 97.88 240 TYR A N 1
ATOM 1932 C CA . TYR A 1 240 ? 6.161 -9.484 -0.974 1.00 97.88 240 TYR A CA 1
ATOM 1933 C C . TYR A 1 240 ? 5.293 -10.131 0.112 1.00 97.88 240 TYR A C 1
ATOM 1935 O O . TYR A 1 240 ? 4.177 -9.679 0.368 1.00 97.88 240 TYR A O 1
ATOM 1943 N N . GLU A 1 241 ? 5.829 -11.151 0.780 1.00 97.69 241 GLU A N 1
ATOM 1944 C CA . GLU A 1 241 ? 5.163 -11.944 1.818 1.00 97.69 241 GLU A CA 1
ATOM 1945 C C . GLU A 1 241 ? 5.583 -11.472 3.220 1.00 97.69 241 GLU A C 1
ATOM 1947 O O . GLU A 1 241 ? 6.594 -11.911 3.776 1.00 97.69 241 GLU A O 1
ATOM 1952 N N . PHE A 1 242 ? 4.813 -10.568 3.823 1.00 96.12 242 PHE A N 1
ATOM 1953 C CA . PHE A 1 242 ? 5.095 -10.053 5.160 1.00 96.12 242 PHE A CA 1
ATOM 1954 C C . PHE A 1 242 ? 4.485 -10.941 6.235 1.00 96.12 242 PHE A C 1
ATOM 1956 O O . PHE A 1 242 ? 3.265 -11.074 6.339 1.00 96.12 242 PHE A O 1
ATOM 1963 N N . LYS A 1 243 ? 5.340 -11.474 7.109 1.00 94.56 243 LYS A N 1
ATOM 1964 C CA . LYS A 1 243 ? 4.925 -12.243 8.286 1.00 94.56 243 LYS A CA 1
ATOM 1965 C C . LYS A 1 243 ? 5.274 -11.506 9.582 1.00 94.56 243 LYS A C 1
ATOM 1967 O O . LYS A 1 243 ? 6.229 -10.716 9.612 1.00 94.56 243 LYS A O 1
ATOM 1972 N N . PRO A 1 244 ? 4.516 -11.705 10.674 1.00 91.19 244 PRO A N 1
ATOM 1973 C CA . PRO A 1 244 ? 4.891 -11.178 11.982 1.00 91.19 244 PRO A CA 1
ATOM 1974 C C . PRO A 1 244 ? 6.288 -11.650 12.396 1.00 91.19 244 PRO A C 1
ATOM 1976 O O . PRO A 1 244 ? 6.719 -12.745 12.039 1.00 91.19 244 PRO A O 1
ATOM 1979 N N . ALA A 1 245 ? 7.001 -10.828 13.168 1.00 82.62 245 ALA A N 1
ATOM 1980 C CA . ALA A 1 245 ? 8.214 -11.312 13.813 1.00 82.62 245 ALA A CA 1
ATOM 1981 C C . ALA A 1 245 ? 7.834 -12.410 14.827 1.00 82.62 245 ALA A C 1
ATOM 1983 O O . ALA A 1 245 ? 6.788 -12.291 15.472 1.00 82.62 245 ALA A O 1
ATOM 1984 N N . PRO A 1 246 ? 8.646 -13.469 14.985 1.00 72.06 246 PRO A N 1
ATOM 1985 C CA . PRO A 1 246 ? 8.400 -14.485 15.997 1.00 72.06 246 PRO A CA 1
ATOM 1986 C C . PRO A 1 246 ? 8.357 -13.838 17.385 1.00 72.06 246 PRO A C 1
ATOM 1988 O O . PRO A 1 246 ? 9.173 -12.975 17.719 1.00 72.06 246 PRO A O 1
ATOM 1991 N N . MET A 1 247 ? 7.387 -14.267 18.192 1.00 50.84 247 MET A N 1
ATOM 1992 C CA . MET A 1 247 ? 7.056 -13.696 19.505 1.00 50.84 247 MET A CA 1
ATOM 1993 C C . MET A 1 247 ? 8.217 -13.768 20.520 1.00 50.84 247 MET A C 1
ATOM 1995 O O . MET A 1 247 ? 8.187 -13.082 21.534 1.00 50.84 247 MET A O 1
ATOM 1999 N N . SER A 1 248 ? 9.276 -14.530 20.221 1.00 43.69 248 SER A N 1
ATOM 2000 C CA . SER A 1 248 ? 10.512 -14.618 21.009 1.00 43.69 248 SER A CA 1
ATOM 2001 C C . SER A 1 248 ? 11.431 -13.391 20.900 1.00 43.69 248 SER A C 1
ATOM 2003 O O . SER A 1 248 ? 12.454 -13.354 21.566 1.00 43.69 248 SER A O 1
ATOM 2005 N N . SER A 1 249 ? 11.088 -12.389 20.084 1.00 42.62 249 SER A N 1
ATOM 2006 C CA . SER A 1 249 ? 11.920 -11.188 19.867 1.00 42.62 249 SER A CA 1
ATOM 2007 C C . SER A 1 249 ? 11.636 -10.042 20.854 1.00 42.62 249 SER A C 1
ATOM 2009 O O . SER A 1 249 ? 12.251 -8.987 20.753 1.00 42.62 249 SER A O 1
ATOM 2011 N N . PHE A 1 250 ? 10.670 -10.207 21.766 1.00 39.31 250 PHE A N 1
ATOM 2012 C CA . PHE A 1 250 ? 10.254 -9.165 22.719 1.00 39.31 250 PHE A CA 1
ATOM 2013 C C . PHE A 1 250 ? 10.969 -9.232 24.081 1.00 39.31 250 PHE A C 1
ATOM 2015 O O . PHE A 1 250 ? 10.637 -8.453 24.967 1.00 39.31 250 PHE A O 1
ATOM 2022 N N . ASN A 1 251 ? 11.967 -10.111 24.233 1.00 34.84 251 ASN A N 1
ATOM 2023 C CA . ASN A 1 251 ? 12.786 -10.250 25.443 1.00 34.84 251 ASN A CA 1
ATOM 2024 C C . ASN A 1 251 ? 14.296 -10.270 25.130 1.00 34.84 251 ASN A C 1
ATOM 2026 O O . ASN A 1 251 ? 15.023 -11.085 25.681 1.00 34.84 251 ASN A O 1
ATOM 2030 N N . ASP A 1 252 ? 14.784 -9.347 24.298 1.00 31.72 252 ASP A N 1
ATOM 2031 C CA . ASP A 1 252 ? 16.187 -8.917 24.394 1.00 31.72 252 ASP A CA 1
ATOM 2032 C C . ASP A 1 252 ? 16.223 -7.541 25.058 1.00 31.72 252 ASP A C 1
ATOM 2034 O O . ASP A 1 252 ? 16.270 -6.483 24.436 1.00 31.72 252 ASP A O 1
ATOM 2038 N N . THR A 1 253 ? 16.066 -7.615 26.377 1.00 31.30 253 THR A N 1
ATOM 2039 C CA . THR A 1 253 ? 16.737 -6.804 27.391 1.00 31.30 253 THR A CA 1
ATOM 2040 C C . THR A 1 253 ? 17.464 -5.563 26.877 1.00 31.30 253 THR A C 1
ATOM 2042 O O . THR A 1 253 ? 18.545 -5.631 26.296 1.00 31.30 253 THR A O 1
ATOM 2045 N N . PHE A 1 254 ? 16.937 -4.405 27.280 1.00 39.84 254 PHE A N 1
ATOM 2046 C CA . PHE A 1 254 ? 17.780 -3.307 27.735 1.00 39.84 254 PHE A CA 1
ATOM 2047 C C . PHE A 1 254 ? 18.900 -3.879 28.619 1.00 39.84 254 PHE A C 1
ATOM 2049 O O . PHE A 1 254 ? 18.681 -4.295 29.754 1.00 39.84 254 PHE A O 1
ATOM 2056 N N . SER A 1 255 ? 20.106 -3.938 28.076 1.00 26.14 255 SER A N 1
ATOM 2057 C CA . SER A 1 255 ? 21.346 -4.121 28.818 1.00 26.14 255 SER A CA 1
ATOM 2058 C C . SER A 1 255 ? 22.404 -3.322 28.080 1.00 26.14 255 SER A C 1
ATOM 2060 O O . SER A 1 255 ? 23.108 -3.807 27.201 1.00 26.14 255 SER A O 1
ATOM 2062 N N . LEU A 1 256 ? 22.446 -2.034 28.418 1.00 33.53 256 LEU A N 1
ATOM 2063 C CA . LEU A 1 256 ? 23.612 -1.196 28.203 1.00 33.53 256 LEU A CA 1
ATOM 2064 C C . LEU A 1 256 ? 24.790 -1.868 28.910 1.00 33.53 256 LEU A C 1
ATOM 2066 O O . LEU A 1 256 ? 24.837 -1.864 30.132 1.00 33.53 256 LEU A O 1
ATOM 2070 N N . ASN A 1 257 ? 25.705 -2.453 28.144 1.00 27.58 257 ASN A N 1
ATOM 2071 C CA . ASN A 1 257 ? 27.075 -2.725 28.561 1.00 27.58 257 ASN A CA 1
ATOM 2072 C C . ASN A 1 257 ? 27.943 -2.753 27.301 1.00 27.58 257 ASN A C 1
ATOM 2074 O O . ASN A 1 257 ? 28.069 -3.772 26.628 1.00 27.58 257 ASN A O 1
ATOM 2078 N N . PHE A 1 258 ? 28.508 -1.595 26.965 1.00 30.27 258 PHE A N 1
ATOM 2079 C CA . PHE A 1 258 ? 29.597 -1.489 25.999 1.00 30.27 258 PHE A CA 1
ATOM 2080 C C . PHE A 1 258 ? 30.893 -2.004 26.646 1.00 30.27 258 PHE A C 1
ATOM 2082 O O . PHE A 1 258 ? 31.291 -1.459 27.677 1.00 30.27 258 PHE A O 1
ATOM 2089 N N . PRO A 1 259 ? 31.607 -2.979 26.057 1.00 34.47 259 PRO A N 1
ATOM 2090 C CA . PRO A 1 259 ? 33.035 -3.140 26.294 1.00 34.47 259 PRO A CA 1
ATOM 2091 C C . PRO A 1 259 ? 33.814 -2.122 25.434 1.00 34.47 259 PRO A C 1
ATOM 2093 O O . PRO A 1 259 ? 33.375 -1.802 24.325 1.00 34.47 259 PRO A O 1
ATOM 2096 N N . PRO A 1 260 ? 34.965 -1.603 25.901 1.00 33.22 260 PRO A N 1
ATOM 2097 C CA . PRO A 1 260 ? 35.775 -0.673 25.118 1.00 33.22 260 PRO A CA 1
ATOM 2098 C C . PRO A 1 260 ? 36.375 -1.365 23.878 1.00 33.22 260 PRO A C 1
ATOM 2100 O O . PRO A 1 260 ? 36.641 -2.571 23.918 1.00 33.22 260 PRO A O 1
ATOM 2103 N N . PRO A 1 261 ? 36.609 -0.630 22.773 1.00 33.75 261 PRO A N 1
ATOM 2104 C CA . PRO A 1 261 ? 37.114 -1.216 21.539 1.00 33.75 261 PRO A CA 1
ATOM 2105 C C . PRO A 1 261 ? 38.563 -1.676 21.720 1.00 33.75 261 PRO A C 1
ATOM 2107 O O . PRO A 1 261 ? 39.458 -0.870 21.970 1.00 33.75 261 PRO A O 1
ATOM 2110 N N . GLN A 1 262 ? 38.799 -2.979 21.559 1.00 30.83 262 GLN A N 1
ATOM 2111 C CA . GLN A 1 262 ? 40.140 -3.502 21.329 1.00 30.83 262 GLN A CA 1
ATOM 2112 C C . GLN A 1 262 ? 40.498 -3.305 19.857 1.00 30.83 262 GLN A C 1
ATOM 2114 O O . GLN A 1 262 ? 39.886 -3.869 18.952 1.00 30.83 262 GLN A O 1
ATOM 2119 N N . THR A 1 263 ? 41.511 -2.479 19.645 1.00 32.19 263 THR A N 1
ATOM 2120 C CA . THR A 1 263 ? 42.315 -2.390 18.431 1.00 32.19 263 THR A CA 1
ATOM 2121 C C . THR A 1 263 ? 42.852 -3.765 18.040 1.00 32.19 263 THR A C 1
ATOM 2123 O O . THR A 1 263 ? 43.638 -4.335 18.792 1.00 32.19 263 THR A O 1
ATOM 2126 N N . MET A 1 264 ? 42.513 -4.255 16.848 1.00 30.42 264 MET A N 1
ATOM 2127 C CA . MET A 1 264 ? 43.420 -5.092 16.063 1.00 30.42 264 MET A CA 1
ATOM 2128 C C . MET A 1 264 ? 43.232 -4.808 14.576 1.00 30.42 264 MET A C 1
ATOM 2130 O O . MET A 1 264 ? 42.176 -5.038 13.991 1.00 30.42 264 MET A O 1
ATOM 2134 N N . GLU A 1 265 ? 44.309 -4.299 13.990 1.00 35.16 265 GLU A N 1
ATOM 2135 C CA . GLU A 1 265 ? 44.570 -4.263 12.563 1.00 35.16 265 GLU A CA 1
ATOM 2136 C C . GLU A 1 265 ? 44.420 -5.662 11.961 1.00 35.16 265 GLU A C 1
ATOM 2138 O O . GLU A 1 265 ? 45.008 -6.627 12.451 1.00 35.16 265 GLU A O 1
ATOM 2143 N N . LYS A 1 266 ? 43.701 -5.760 10.841 1.00 34.12 266 LYS A N 1
ATOM 2144 C CA . LYS A 1 266 ? 44.038 -6.704 9.772 1.00 34.12 266 LYS A CA 1
ATOM 2145 C C . LYS A 1 266 ? 43.469 -6.221 8.442 1.00 34.12 266 LYS A C 1
ATOM 2147 O O . LYS A 1 266 ? 42.310 -6.417 8.099 1.00 34.12 266 LYS A O 1
ATOM 2152 N N . ARG A 1 267 ? 44.371 -5.549 7.731 1.00 29.45 267 ARG A N 1
ATOM 2153 C CA . ARG A 1 267 ? 44.460 -5.348 6.285 1.00 29.45 267 ARG A CA 1
ATOM 2154 C C . ARG A 1 267 ? 43.909 -6.538 5.491 1.00 29.45 267 ARG A C 1
ATOM 2156 O O . ARG A 1 267 ? 44.443 -7.634 5.627 1.00 29.45 267 ARG A O 1
ATOM 2163 N N . ILE A 1 268 ? 42.946 -6.285 4.603 1.00 33.62 268 ILE A N 1
ATOM 2164 C CA . ILE A 1 268 ? 42.834 -6.980 3.313 1.00 33.62 268 ILE A CA 1
ATOM 2165 C C . ILE A 1 268 ? 42.527 -5.924 2.243 1.00 33.62 268 ILE A C 1
ATOM 2167 O O . ILE A 1 268 ? 41.518 -5.226 2.300 1.00 33.62 268 ILE A O 1
ATOM 2171 N N . GLU A 1 269 ? 43.482 -5.796 1.325 1.00 28.67 269 GLU A N 1
ATOM 2172 C CA . GLU A 1 269 ? 43.465 -5.044 0.069 1.00 28.67 269 GLU A CA 1
ATOM 2173 C C . GLU A 1 269 ? 42.303 -5.480 -0.838 1.00 28.67 269 GLU A C 1
ATOM 2175 O O . GLU A 1 269 ? 42.031 -6.670 -0.983 1.00 28.67 269 GLU A O 1
ATOM 2180 N N . GLY A 1 270 ? 41.657 -4.518 -1.499 1.00 29.52 270 GLY A N 1
ATOM 2181 C CA . GLY A 1 270 ? 40.628 -4.782 -2.503 1.00 29.52 270 GLY A CA 1
ATOM 2182 C C . GLY A 1 270 ? 40.092 -3.488 -3.102 1.00 29.52 270 GLY A C 1
ATOM 2183 O O . GLY A 1 270 ? 39.090 -2.949 -2.650 1.00 29.52 270 GLY A O 1
ATOM 2184 N N . SER A 1 271 ? 40.813 -2.968 -4.089 1.00 31.50 271 SER A N 1
ATOM 2185 C CA . SER A 1 271 ? 40.517 -1.758 -4.852 1.00 31.50 271 SER A CA 1
ATOM 2186 C C . SER A 1 271 ? 39.212 -1.853 -5.648 1.00 31.50 271 SER A C 1
ATOM 2188 O O . SER A 1 271 ? 39.063 -2.769 -6.453 1.00 31.50 271 SER A O 1
ATOM 2190 N N . PHE A 1 272 ? 38.347 -0.841 -5.541 1.00 30.42 272 PHE A N 1
ATOM 2191 C CA . PHE A 1 272 ? 37.529 -0.401 -6.673 1.00 30.42 272 PHE A CA 1
ATOM 2192 C C . PHE A 1 272 ? 37.416 1.126 -6.662 1.00 30.42 272 PHE A C 1
ATOM 2194 O O . PHE A 1 272 ? 37.004 1.737 -5.678 1.00 30.42 272 PHE A O 1
ATOM 2201 N N . VAL A 1 273 ? 37.890 1.713 -7.756 1.00 29.81 273 VAL A N 1
ATOM 2202 C CA . VAL A 1 273 ? 38.014 3.146 -8.018 1.00 29.81 273 VAL A CA 1
ATOM 2203 C C . VAL A 1 273 ? 36.637 3.704 -8.379 1.00 29.81 273 VAL A C 1
ATOM 2205 O O . VAL A 1 273 ? 35.979 3.183 -9.277 1.00 29.81 273 VAL A O 1
ATOM 2208 N N . LEU A 1 274 ? 36.216 4.762 -7.687 1.00 31.11 274 LEU A N 1
ATOM 2209 C CA . LEU A 1 274 ? 35.195 5.691 -8.169 1.00 31.11 274 LEU A CA 1
ATOM 2210 C C . LEU A 1 274 ? 35.910 6.723 -9.044 1.00 31.11 274 LEU A C 1
ATOM 2212 O O . LEU A 1 274 ? 36.859 7.356 -8.581 1.00 31.11 274 LEU A O 1
ATOM 2216 N N . GLN A 1 275 ? 35.481 6.849 -10.295 1.00 34.81 275 GLN A N 1
ATOM 2217 C CA . GLN A 1 275 ? 35.866 7.950 -11.170 1.00 34.81 275 GLN A CA 1
ATOM 2218 C C . GLN A 1 275 ? 34.724 8.975 -11.175 1.00 34.81 275 GLN A C 1
ATOM 2220 O O . GLN A 1 275 ? 33.559 8.584 -11.089 1.00 34.81 275 GLN A O 1
ATOM 2225 N N . GLU A 1 276 ? 35.134 10.243 -11.165 1.00 35.16 276 GLU A N 1
ATOM 2226 C CA . GLU A 1 276 ? 34.397 11.486 -10.871 1.00 35.16 276 GLU A CA 1
ATOM 2227 C C . GLU A 1 276 ? 33.069 11.702 -11.610 1.00 35.16 276 GLU A C 1
ATOM 2229 O O . GLU A 1 276 ? 32.958 11.314 -12.795 1.00 35.16 276 GLU A O 1
#

Secondary structure (DSSP, 8-state):
-B-HHHHHH-TTT---EEEEEEEEEE-TTS-EEEEEEEEETT-TTS-SEEEEEEEEEPPTTS---------------TTHHHHHHHHHHHHHTT--EEEEEEEEEESSTTTTTTGGGS-GGGS--HHHHHT------S-------EEEETTTEEEE---------SEEEEEEEEEEEEPPTTSSEEEEEEPPTT-EE--GGG-SEEEEEEEEEGGG-EEEEEEEE-TT--EEES-SS--EEEBPPPGGGG-------PPPP-----------PPP-

pLDDT: mean 71.54, std 26.3, range [25.36, 97.88]

InterPro domains:
  IPR010404 Chromophore lyase CpcT/CpeT [PF06206] (1-66)
  IPR010404 Chromophore lyase CpcT/CpeT [PF06206] (101-243)
  IPR010404 Chromophore lyase CpcT/CpeT [PTHR35137] (159-276)
  IPR010404 Chromophore lyase CpcT/CpeT [cd16338] (3-245)
  IPR038672 Chromophore lyase CpcT/CpeT superfamily [G3DSA:2.40.128.590] (1-72)
  IPR038672 Chromophore lyase CpcT/CpeT superfamily [G3DSA:2.40.128.590] (161-253)